Protein AF-A0A120KZK6-F1 (afdb_monomer_lite)

Structure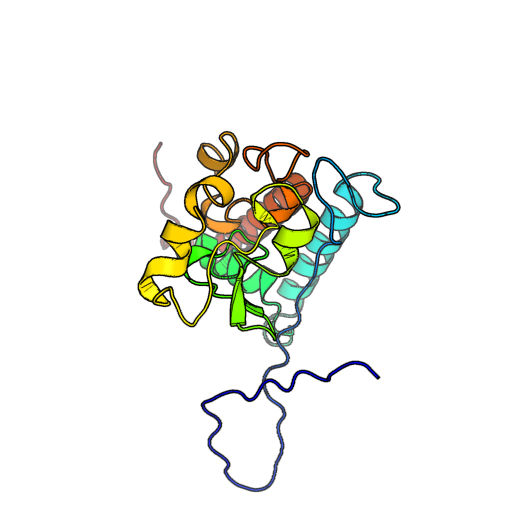 (mmCIF, N/CA/C/O backbone):
data_AF-A0A120KZK6-F1
#
_entry.id   AF-A0A120KZK6-F1
#
loop_
_atom_site.group_PDB
_atom_site.id
_atom_site.type_symbol
_atom_site.label_atom_id
_atom_site.label_alt_id
_atom_site.label_comp_id
_atom_site.label_asym_id
_atom_site.label_entity_id
_atom_site.label_seq_id
_atom_site.pdbx_PDB_ins_code
_atom_site.Cartn_x
_atom_site.Cartn_y
_atom_site.Cartn_z
_atom_site.occupancy
_atom_site.B_iso_or_equiv
_atom_site.auth_seq_id
_atom_site.auth_comp_id
_atom_site.auth_asym_id
_atom_site.auth_atom_id
_atom_site.pdbx_PDB_model_num
ATOM 1 N N . MET A 1 1 ? -5.817 14.100 -26.229 1.00 33.03 1 MET A N 1
ATOM 2 C CA . MET A 1 1 ? -6.884 13.077 -26.277 1.00 33.03 1 MET A CA 1
ATOM 3 C C . MET A 1 1 ? -6.395 11.891 -25.465 1.00 33.03 1 MET A C 1
ATOM 5 O O . MET A 1 1 ? -5.515 11.189 -25.935 1.00 33.03 1 MET A O 1
ATOM 9 N N . GLY A 1 2 ? -6.830 11.764 -24.210 1.00 27.66 2 GLY A N 1
ATOM 10 C CA . GLY A 1 2 ? -6.440 10.643 -23.343 1.00 27.66 2 GLY A CA 1
ATOM 11 C C . GLY A 1 2 ? -7.416 9.474 -23.511 1.00 27.66 2 GLY A C 1
ATOM 12 O O . GLY A 1 2 ? -8.600 9.738 -23.728 1.00 27.66 2 GLY A O 1
ATOM 13 N N . PRO A 1 3 ? -6.965 8.210 -23.450 1.00 32.09 3 PRO A N 1
ATOM 14 C CA . PRO A 1 3 ? -7.858 7.071 -23.584 1.00 32.09 3 PRO A CA 1
ATOM 15 C C . PRO A 1 3 ? -8.670 6.884 -22.297 1.00 32.09 3 PRO A C 1
ATOM 17 O O . PRO A 1 3 ? -8.133 6.874 -21.191 1.00 32.09 3 PRO A O 1
ATOM 20 N N . SER A 1 4 ? -9.984 6.750 -22.449 1.00 24.89 4 SER A N 1
ATOM 21 C CA . SER A 1 4 ? -10.897 6.342 -21.384 1.00 24.89 4 SER A CA 1
ATOM 22 C C . SER A 1 4 ? -10.838 4.821 -21.239 1.00 24.89 4 SER A C 1
ATOM 24 O O . SER A 1 4 ? -11.138 4.103 -22.190 1.00 24.89 4 SER A O 1
ATOM 26 N N . VAL A 1 5 ? -10.458 4.321 -20.063 1.00 29.98 5 VAL A N 1
ATOM 27 C CA . VAL A 1 5 ? -10.531 2.890 -19.737 1.00 29.98 5 VAL A CA 1
ATOM 28 C C . VAL A 1 5 ? -11.937 2.586 -19.218 1.00 29.98 5 VAL A C 1
ATOM 30 O O . VAL A 1 5 ? -12.357 3.116 -18.190 1.00 29.98 5 VAL A O 1
ATOM 33 N N . LEU A 1 6 ? -12.676 1.753 -19.952 1.00 26.05 6 LEU A N 1
ATOM 34 C CA . LEU A 1 6 ? -13.997 1.249 -19.579 1.00 26.05 6 LEU A CA 1
ATOM 35 C C . LEU A 1 6 ? -13.828 -0.084 -18.837 1.00 26.05 6 LEU A C 1
ATOM 37 O O . LEU A 1 6 ? -13.432 -1.079 -19.439 1.00 26.05 6 LEU A O 1
ATOM 41 N N . PHE A 1 7 ? -14.149 -0.122 -17.544 1.00 28.50 7 PHE A N 1
ATOM 42 C CA . PHE A 1 7 ? -14.237 -1.373 -16.788 1.00 28.50 7 PHE A CA 1
ATOM 43 C C . PHE A 1 7 ? -15.659 -1.935 -16.903 1.00 28.50 7 PHE A C 1
ATOM 45 O O . PHE A 1 7 ? -16.610 -1.329 -16.411 1.00 28.50 7 PHE A O 1
ATOM 52 N N . VAL A 1 8 ? -15.810 -3.096 -17.544 1.00 30.30 8 VAL A N 1
ATOM 53 C CA . VAL A 1 8 ? -17.067 -3.860 -17.573 1.00 30.30 8 VAL A CA 1
ATOM 54 C C . VAL A 1 8 ? -16.970 -4.976 -16.531 1.00 30.30 8 VAL A C 1
ATOM 56 O O . VAL A 1 8 ? -16.120 -5.857 -16.640 1.00 30.30 8 VAL A O 1
ATOM 59 N N . ALA A 1 9 ? -17.820 -4.931 -15.502 1.00 33.31 9 ALA A N 1
ATOM 60 C CA . ALA A 1 9 ? -17.935 -6.003 -14.512 1.00 33.31 9 ALA A CA 1
ATOM 61 C C . ALA A 1 9 ? -18.618 -7.233 -15.138 1.00 33.31 9 ALA A C 1
ATOM 63 O O . ALA A 1 9 ? -19.625 -7.099 -15.831 1.00 33.31 9 ALA A O 1
ATOM 64 N N . LYS A 1 10 ? -18.055 -8.425 -14.905 1.00 34.69 10 LYS A N 1
ATOM 65 C CA . LYS A 1 10 ? -18.350 -9.641 -15.682 1.00 34.69 10 LYS A CA 1
ATOM 66 C C . LYS A 1 10 ? -19.645 -10.379 -15.304 1.00 34.69 10 LYS A C 1
ATOM 68 O O . LYS A 1 10 ? -20.054 -11.233 -16.072 1.00 34.69 10 LYS A O 1
ATOM 73 N N . ASP A 1 11 ? -20.343 -10.021 -14.226 1.00 39.50 11 ASP A N 1
ATOM 74 C CA . ASP A 1 11 ? -21.527 -10.775 -13.774 1.00 39.50 11 ASP A CA 1
ATOM 75 C C . ASP A 1 11 ? -22.672 -9.861 -13.294 1.00 39.50 11 ASP A C 1
ATOM 77 O O . ASP A 1 11 ? -22.978 -9.788 -12.105 1.00 39.50 11 ASP A O 1
ATOM 81 N N . CYS A 1 12 ? -23.322 -9.143 -14.219 1.00 34.25 12 CYS A N 1
ATOM 82 C CA . CYS A 1 12 ? -24.546 -8.383 -13.932 1.00 34.25 12 CYS A CA 1
ATOM 83 C C . CYS A 1 12 ? -25.757 -9.029 -14.635 1.00 34.25 12 CYS A C 1
ATOM 85 O O . CYS A 1 12 ? -25.851 -8.949 -15.863 1.00 34.25 12 CYS A O 1
ATOM 87 N N . PRO A 1 13 ? -26.695 -9.669 -13.909 1.00 36.28 13 PRO A N 1
ATOM 88 C CA . PRO A 1 13 ? -27.953 -10.112 -14.490 1.00 36.28 13 PRO A CA 1
ATOM 89 C C . PRO A 1 13 ? -28.855 -8.895 -14.718 1.00 36.28 13 PRO A C 1
ATOM 91 O O . PRO A 1 13 ? -29.293 -8.233 -13.778 1.00 36.28 13 PRO A O 1
ATOM 94 N N . VAL A 1 14 ? -29.121 -8.583 -15.986 1.00 42.38 14 VAL A N 1
ATOM 95 C CA . VAL A 1 14 ? -30.002 -7.479 -16.379 1.00 42.38 14 VAL A CA 1
ATOM 96 C C . VAL A 1 14 ? -31.454 -7.943 -16.271 1.00 42.38 14 VAL A C 1
ATOM 98 O O . VAL A 1 14 ? -31.944 -8.673 -17.129 1.00 42.38 14 VAL A O 1
ATOM 101 N N . THR A 1 15 ? -32.165 -7.491 -15.240 1.00 37.84 15 THR A N 1
ATOM 102 C CA . THR A 1 15 ? -33.632 -7.563 -15.183 1.00 37.84 15 THR A CA 1
ATOM 103 C C . THR A 1 15 ? -34.218 -6.178 -14.922 1.00 37.84 15 THR A C 1
ATOM 105 O O . THR A 1 15 ? -34.006 -5.619 -13.853 1.00 37.84 15 THR A O 1
ATOM 108 N N . GLY A 1 16 ? -34.948 -5.662 -15.917 1.00 40.00 16 GLY A N 1
ATOM 109 C CA . GLY A 1 16 ? -36.064 -4.707 -15.826 1.00 40.00 16 GLY A CA 1
ATOM 110 C C . GLY A 1 16 ? -35.940 -3.459 -14.936 1.00 40.00 16 GLY A C 1
ATOM 111 O O . GLY A 1 16 ? -36.140 -3.517 -13.728 1.00 40.00 16 GLY A O 1
ATOM 112 N N . ASP A 1 17 ? -35.777 -2.307 -15.589 1.00 40.12 17 ASP A N 1
ATOM 113 C CA . ASP A 1 17 ? -36.366 -0.997 -15.248 1.00 40.12 17 ASP A CA 1
ATOM 114 C C . ASP A 1 17 ? -35.998 -0.234 -13.969 1.00 40.12 17 ASP A C 1
ATOM 116 O O . ASP A 1 17 ? -36.613 0.792 -13.683 1.00 40.12 17 ASP A O 1
ATOM 120 N N . LYS A 1 18 ? -34.905 -0.571 -13.283 1.00 36.16 18 LYS A N 1
ATOM 121 C CA . LYS A 1 18 ? -34.174 0.403 -12.449 1.00 36.16 18 LYS A CA 1
ATOM 122 C C . LYS A 1 18 ? -32.677 0.151 -12.572 1.00 36.16 18 LYS A C 1
ATOM 124 O O . LYS A 1 18 ? -32.168 -0.835 -12.054 1.00 36.16 18 LYS A O 1
ATOM 129 N N . LEU A 1 19 ? -31.956 1.071 -13.217 1.00 33.03 19 LEU A N 1
ATOM 130 C CA . LEU A 1 19 ? -30.500 1.189 -13.088 1.00 33.03 19 LEU A CA 1
ATOM 131 C C . LEU A 1 19 ? -30.178 1.616 -11.647 1.00 33.03 19 LEU A C 1
ATOM 133 O O . LEU A 1 19 ? -29.872 2.771 -11.364 1.00 33.03 19 LEU A O 1
ATOM 137 N N . SER A 1 20 ? -30.276 0.685 -10.700 1.00 33.66 20 SER A N 1
ATOM 138 C CA . SER A 1 20 ? -29.552 0.802 -9.445 1.00 33.66 20 SER A CA 1
ATOM 139 C C . SER A 1 20 ? -28.087 0.538 -9.774 1.00 33.66 20 SER A C 1
ATOM 141 O O . SER A 1 20 ? -27.666 -0.611 -9.909 1.00 33.66 20 SER A O 1
ATOM 143 N N . LEU A 1 21 ? -27.329 1.616 -9.970 1.00 37.25 21 LEU A N 1
ATOM 144 C CA . LEU A 1 21 ? -25.876 1.590 -10.075 1.00 37.25 21 LEU A CA 1
ATOM 145 C C . LEU A 1 21 ? -25.321 1.153 -8.708 1.00 37.25 21 LEU A C 1
ATOM 147 O O . LEU A 1 21 ? -25.065 1.974 -7.831 1.00 37.25 21 LEU A O 1
ATOM 151 N N . VAL A 1 22 ? -25.242 -0.156 -8.479 1.00 44.88 22 VAL A N 1
ATOM 152 C CA . VAL A 1 22 ? -24.733 -0.724 -7.229 1.00 44.88 22 VAL A CA 1
ATOM 153 C C . VAL A 1 22 ? -23.250 -1.036 -7.411 1.00 44.88 22 VAL A C 1
ATOM 155 O O . VAL A 1 22 ? -22.847 -1.671 -8.379 1.00 44.88 22 VAL A O 1
ATOM 158 N N . VAL A 1 23 ? -22.480 -0.596 -6.413 1.00 46.00 23 VAL A N 1
ATOM 159 C CA . VAL A 1 23 ? -21.024 -0.684 -6.219 1.00 46.00 23 VAL A CA 1
ATOM 160 C C . VAL A 1 23 ? -20.209 0.463 -6.830 1.00 46.00 23 VAL A C 1
ATOM 162 O O . VAL A 1 23 ? -19.537 0.315 -7.844 1.00 46.00 23 VAL A O 1
ATOM 165 N N . ILE A 1 24 ? -20.138 1.582 -6.102 1.00 49.88 24 ILE A N 1
ATOM 166 C CA . ILE A 1 24 ? -18.950 2.447 -6.133 1.00 49.88 24 ILE A CA 1
ATOM 167 C C . ILE A 1 24 ? -18.176 2.175 -4.842 1.00 49.88 24 ILE A C 1
ATOM 169 O O . ILE A 1 24 ? -18.403 2.796 -3.804 1.00 49.88 24 ILE A O 1
ATOM 173 N N . SER A 1 25 ? -17.292 1.180 -4.881 1.00 54.25 25 SER A N 1
ATOM 174 C CA . SER A 1 25 ? -16.267 1.046 -3.849 1.00 54.25 25 SER A CA 1
ATOM 175 C C . SER A 1 25 ? -15.311 2.229 -3.994 1.00 54.25 25 SER A C 1
ATOM 177 O O . SER A 1 25 ? -14.606 2.325 -4.996 1.00 54.25 25 SER A O 1
ATOM 179 N N . HIS A 1 26 ? -15.264 3.110 -3.000 1.00 64.69 26 HIS A N 1
ATOM 180 C CA . HIS A 1 26 ? -14.351 4.248 -2.996 1.00 64.69 26 HIS A CA 1
ATOM 181 C C . HIS A 1 26 ? -12.990 3.819 -2.431 1.00 64.69 26 HIS A C 1
ATOM 183 O O . HIS A 1 26 ? -12.900 3.021 -1.493 1.00 64.69 26 HIS A O 1
ATOM 189 N N . GLY A 1 27 ? -11.910 4.313 -3.033 1.00 71.62 27 GLY A N 1
ATOM 190 C CA . GLY A 1 27 ? -10.547 4.077 -2.569 1.00 71.62 27 GLY A CA 1
ATOM 191 C C . GLY A 1 27 ? -9.949 5.361 -2.021 1.00 71.62 27 GLY A C 1
ATOM 192 O O . GLY A 1 27 ? -9.917 6.364 -2.727 1.00 71.62 27 GLY A O 1
ATOM 193 N N . PHE A 1 28 ? -9.434 5.326 -0.792 1.00 85.62 28 PHE A N 1
ATOM 194 C CA . PHE A 1 28 ? -8.461 6.328 -0.373 1.00 85.62 28 PHE A CA 1
ATOM 195 C C . PHE A 1 28 ? -7.110 5.962 -0.972 1.00 85.62 28 PHE A C 1
ATOM 197 O O . PHE A 1 28 ? -6.565 4.896 -0.682 1.00 85.62 28 PHE A O 1
ATOM 204 N N . LEU A 1 29 ? -6.603 6.840 -1.830 1.00 87.69 29 LEU A N 1
ATOM 205 C CA . LEU A 1 29 ? -5.279 6.720 -2.416 1.00 87.69 29 LEU A CA 1
ATOM 206 C C . LEU A 1 29 ? -4.336 7.635 -1.645 1.00 87.69 29 LEU A C 1
ATOM 208 O O . LEU A 1 29 ? -4.572 8.838 -1.528 1.00 87.69 29 LEU A O 1
ATOM 212 N N . LEU A 1 30 ? -3.281 7.045 -1.094 1.00 92.50 30 LEU A N 1
ATOM 213 C CA . LEU A 1 30 ? -2.169 7.810 -0.554 1.00 92.50 30 LEU A CA 1
ATOM 214 C C . LEU A 1 30 ? -1.378 8.405 -1.728 1.00 92.50 30 LEU A C 1
ATOM 216 O O . LEU A 1 30 ? -1.277 7.738 -2.762 1.00 92.50 30 LEU A O 1
ATOM 220 N N . PRO A 1 31 ? -0.852 9.637 -1.606 1.00 94.75 31 PRO A N 1
ATOM 221 C CA . PRO A 1 31 ? -0.087 10.248 -2.683 1.00 94.75 31 PRO A CA 1
ATOM 222 C C . PRO A 1 31 ? 1.050 9.358 -3.166 1.00 94.75 31 PRO A C 1
ATOM 224 O O . PRO A 1 31 ? 1.712 8.676 -2.386 1.00 94.75 31 PRO A O 1
ATOM 227 N N . LEU A 1 32 ? 1.271 9.382 -4.475 1.00 92.69 32 LEU A N 1
ATOM 228 C CA . LEU A 1 32 ? 2.343 8.607 -5.062 1.00 92.69 32 LEU A CA 1
ATOM 229 C C . LEU A 1 32 ? 3.695 9.224 -4.688 1.00 92.69 32 LEU A C 1
ATOM 231 O O . LEU A 1 32 ? 3.928 10.412 -4.901 1.00 92.69 32 LEU A O 1
ATOM 235 N N . GLY A 1 33 ? 4.578 8.397 -4.144 1.00 94.50 33 GLY A N 1
ATOM 236 C CA . GLY A 1 33 ? 5.953 8.743 -3.809 1.00 94.50 33 GLY A CA 1
ATOM 237 C C . GLY A 1 33 ? 6.653 7.556 -3.162 1.00 94.50 33 GLY A C 1
ATOM 238 O O . GLY A 1 33 ? 6.025 6.548 -2.847 1.00 94.50 33 GLY A O 1
ATOM 239 N N . ASN A 1 34 ? 7.963 7.639 -2.985 1.00 96.00 34 ASN A N 1
ATOM 240 C CA . ASN A 1 34 ? 8.750 6.584 -2.355 1.00 96.00 34 ASN A CA 1
ATOM 241 C C . ASN A 1 34 ? 9.776 7.161 -1.377 1.00 96.00 34 ASN A C 1
ATOM 243 O O . ASN A 1 34 ? 9.795 8.364 -1.131 1.00 96.00 34 ASN A O 1
ATOM 247 N N . VAL A 1 35 ? 10.585 6.299 -0.763 1.00 96.06 35 VAL A N 1
ATOM 248 C CA . VAL A 1 35 ? 11.572 6.715 0.243 1.00 96.06 35 VAL A CA 1
ATOM 249 C C . VAL A 1 35 ? 12.627 7.644 -0.370 1.00 96.06 35 VAL A C 1
ATOM 251 O O . VAL A 1 35 ? 13.018 8.610 0.278 1.00 96.06 35 VAL A O 1
ATOM 254 N N . ALA A 1 36 ? 13.049 7.403 -1.615 1.00 95.88 36 ALA A N 1
ATOM 255 C CA . ALA A 1 36 ? 13.983 8.290 -2.319 1.00 95.88 36 ALA A CA 1
ATOM 256 C C . ALA A 1 36 ? 13.345 9.601 -2.798 1.00 95.88 36 ALA A C 1
ATOM 258 O O . ALA A 1 36 ? 13.967 10.658 -2.738 1.00 95.88 36 ALA A O 1
ATOM 259 N N . HIS A 1 37 ? 12.115 9.525 -3.295 1.00 95.62 37 HIS A N 1
ATOM 260 C CA . HIS A 1 37 ? 11.392 10.615 -3.936 1.00 95.62 37 HIS A CA 1
ATOM 261 C C . HIS A 1 37 ? 10.002 10.713 -3.302 1.00 95.62 37 HIS A C 1
ATOM 263 O O . HIS A 1 37 ? 9.036 10.149 -3.835 1.00 95.62 37 HIS A O 1
ATOM 269 N N . PRO A 1 38 ? 9.891 11.359 -2.128 1.00 96.00 38 PRO A N 1
ATOM 270 C CA . PRO A 1 38 ? 8.611 11.495 -1.458 1.00 96.00 38 PRO A CA 1
ATOM 271 C C . PRO A 1 38 ? 7.660 12.388 -2.275 1.00 96.00 38 PRO A C 1
ATOM 273 O O . PRO A 1 38 ? 8.111 13.133 -3.150 1.00 96.00 38 PRO A O 1
ATOM 276 N N . PRO A 1 39 ? 6.345 12.339 -1.997 1.00 94.75 39 PRO A N 1
ATOM 277 C CA . PRO A 1 39 ? 5.369 13.192 -2.665 1.00 94.75 39 PRO A CA 1
ATOM 278 C C . PRO A 1 39 ? 5.708 14.681 -2.536 1.00 94.75 39 PRO A C 1
ATOM 280 O O . PRO A 1 39 ? 6.326 15.121 -1.563 1.00 94.75 39 PRO A O 1
ATOM 283 N N . GLU A 1 40 ? 5.243 15.486 -3.487 1.00 93.06 40 GLU A N 1
ATOM 284 C CA . GLU A 1 40 ? 5.370 16.940 -3.398 1.00 93.06 40 GLU A CA 1
ATOM 285 C C . GLU A 1 40 ? 4.720 17.472 -2.107 1.00 93.06 40 GLU A C 1
ATOM 287 O O . GLU A 1 40 ? 3.624 17.058 -1.722 1.00 93.06 40 GLU A O 1
ATOM 292 N N . GLY A 1 41 ? 5.415 18.373 -1.406 1.00 93.94 41 GLY A N 1
ATOM 293 C CA . GLY A 1 41 ? 4.945 18.914 -0.128 1.00 93.94 41 GLY A CA 1
ATOM 294 C C . GLY A 1 41 ? 5.004 17.927 1.046 1.00 93.94 41 GLY A C 1
ATOM 295 O O . GLY A 1 41 ? 4.333 18.142 2.057 1.00 93.94 41 GLY A O 1
ATOM 296 N N . TRP A 1 42 ? 5.788 16.847 0.940 1.00 96.25 42 TRP A N 1
ATOM 297 C CA . TRP A 1 42 ? 5.935 15.865 2.012 1.00 96.25 42 TRP A CA 1
ATOM 298 C C . TRP A 1 42 ? 6.441 16.488 3.319 1.00 96.25 42 TRP A C 1
ATOM 300 O O . TRP A 1 42 ? 7.560 16.986 3.413 1.00 96.25 42 TRP A O 1
ATOM 310 N N . THR A 1 43 ? 5.614 16.391 4.359 1.00 96.50 43 THR A N 1
ATOM 311 C CA . THR A 1 43 ? 5.923 16.825 5.735 1.00 96.50 43 THR A CA 1
ATOM 312 C C . THR A 1 43 ? 5.956 15.647 6.713 1.00 96.50 43 THR A C 1
ATOM 314 O O . THR A 1 43 ? 5.950 15.829 7.929 1.00 96.50 43 THR A O 1
ATOM 317 N N . GLY A 1 44 ? 6.001 14.423 6.180 1.00 96.38 44 GLY A N 1
ATOM 318 C CA . GLY A 1 44 ? 5.869 13.186 6.939 1.00 96.38 44 GLY A CA 1
ATOM 319 C C . GLY A 1 44 ? 4.478 12.548 6.824 1.00 96.38 44 GLY A C 1
ATOM 320 O O . GLY A 1 44 ? 3.575 13.093 6.186 1.00 96.38 44 GLY A O 1
ATOM 321 N N . PRO A 1 45 ? 4.286 11.376 7.453 1.00 96.69 45 PRO A N 1
ATOM 322 C CA . PRO A 1 45 ? 3.057 10.590 7.337 1.00 96.69 45 PRO A CA 1
ATOM 323 C C . PRO A 1 45 ? 1.884 11.156 8.157 1.00 96.69 45 PRO A C 1
ATOM 325 O O . PRO A 1 45 ? 0.735 10.773 7.947 1.00 96.69 45 PRO A O 1
ATOM 328 N N . GLU A 1 46 ? 2.154 12.061 9.099 1.00 97.44 46 GLU A N 1
ATOM 329 C CA . GLU A 1 46 ? 1.196 12.512 10.114 1.00 97.44 46 GLU A CA 1
ATOM 330 C C . GLU A 1 46 ? -0.122 13.090 9.559 1.00 97.44 46 GLU A C 1
ATOM 332 O O . GLU A 1 46 ? -1.184 12.701 10.054 1.00 97.44 46 GLU A O 1
ATOM 337 N N . PRO A 1 47 ? -0.130 13.941 8.510 1.00 96.44 47 PRO A N 1
ATOM 338 C CA . PRO A 1 47 ? -1.383 14.435 7.934 1.00 96.44 47 PRO A CA 1
ATOM 339 C C . PRO A 1 47 ? -2.285 13.304 7.419 1.00 96.44 47 PRO A C 1
ATOM 341 O O . PRO A 1 47 ? -3.500 13.328 7.621 1.00 96.44 47 PRO A O 1
ATOM 344 N N . TYR A 1 48 ? -1.685 12.281 6.806 1.00 96.06 48 TYR A N 1
ATOM 345 C CA . TYR A 1 48 ? -2.394 11.120 6.270 1.00 96.06 48 TYR A CA 1
ATOM 346 C C . TYR A 1 48 ? -2.874 10.189 7.381 1.00 96.06 48 TYR A C 1
ATOM 348 O O . TYR A 1 48 ? -3.981 9.663 7.298 1.00 96.06 48 TYR A O 1
ATOM 356 N N . THR A 1 49 ? -2.076 10.031 8.443 1.00 98.06 49 THR A N 1
ATOM 357 C CA . THR A 1 49 ? -2.472 9.313 9.662 1.00 98.06 49 THR A CA 1
ATOM 358 C C . THR A 1 49 ? -3.729 9.921 10.261 1.00 98.06 49 THR A C 1
ATOM 360 O O . THR A 1 49 ? -4.719 9.217 10.447 1.00 98.06 49 THR A O 1
ATOM 363 N N . ARG A 1 50 ? -3.723 11.237 10.501 1.00 98.12 50 ARG A N 1
ATOM 364 C CA . ARG A 1 50 ? -4.873 11.944 11.069 1.00 98.12 50 ARG A CA 1
ATOM 365 C C . ARG A 1 50 ? -6.111 11.789 10.195 1.00 98.12 50 ARG A C 1
ATOM 367 O O . ARG A 1 50 ? -7.164 11.418 10.699 1.00 98.12 50 ARG A O 1
ATOM 374 N N . PHE A 1 51 ? -5.970 12.029 8.891 1.00 97.31 51 PHE A N 1
ATOM 375 C CA . PHE A 1 51 ? -7.079 11.913 7.951 1.00 97.31 51 PHE A CA 1
ATOM 376 C C . PHE A 1 51 ? -7.678 10.503 7.936 1.00 97.31 51 PHE A C 1
ATOM 378 O O . PHE A 1 51 ? -8.887 10.358 8.096 1.00 97.31 51 PHE A O 1
ATOM 385 N N . LEU A 1 52 ? -6.851 9.466 7.768 1.00 97.69 52 LEU A N 1
ATOM 386 C CA . LEU A 1 52 ? -7.349 8.097 7.644 1.00 97.69 52 LEU A CA 1
ATOM 387 C C . LEU A 1 52 ? -7.955 7.573 8.943 1.00 97.69 52 LEU A C 1
ATOM 389 O O . LEU A 1 52 ? -8.942 6.850 8.873 1.00 97.69 52 LEU A O 1
ATOM 393 N N . LEU A 1 53 ? -7.421 7.955 10.107 1.00 98.38 53 LEU A N 1
ATOM 394 C CA . LEU A 1 53 ? -8.034 7.610 11.390 1.00 98.38 53 LEU A CA 1
ATOM 395 C C . LEU A 1 53 ? -9.396 8.288 11.557 1.00 98.38 53 LEU A C 1
ATOM 397 O O . LEU A 1 53 ? -10.377 7.602 11.821 1.00 98.38 53 LEU A O 1
ATOM 401 N N . SER A 1 54 ? -9.490 9.601 11.315 1.00 98.00 54 SER A N 1
ATOM 402 C CA . SER A 1 54 ? -10.771 10.314 11.397 1.00 98.00 54 SER A CA 1
ATOM 403 C C . SER A 1 54 ? -11.796 9.788 10.388 1.00 98.00 54 SER A C 1
ATOM 405 O O . SER A 1 54 ? -12.973 9.650 10.714 1.00 98.00 54 SER A O 1
ATOM 407 N N . ALA A 1 55 ? -11.362 9.463 9.169 1.00 96.94 55 ALA A N 1
ATOM 408 C CA . ALA A 1 55 ? -12.223 8.869 8.154 1.00 96.94 55 ALA A CA 1
ATOM 409 C C . ALA A 1 55 ? -12.679 7.456 8.545 1.00 96.94 55 ALA A C 1
ATOM 411 O O . ALA A 1 55 ? -13.834 7.113 8.306 1.00 96.94 55 ALA A O 1
ATOM 412 N N . PHE A 1 56 ? -11.802 6.650 9.149 1.00 97.25 56 PHE A N 1
ATOM 413 C CA . PHE A 1 56 ? -12.141 5.316 9.637 1.00 97.25 56 PHE A CA 1
ATOM 414 C C . PHE A 1 56 ? -13.148 5.375 10.786 1.00 97.25 56 PHE A C 1
ATOM 416 O O . PHE A 1 56 ? -14.163 4.689 10.730 1.00 97.25 56 PHE A O 1
ATOM 423 N N . ASP A 1 57 ? -12.918 6.233 11.780 1.00 97.38 57 ASP A N 1
ATOM 424 C CA . ASP A 1 57 ? -13.844 6.413 12.902 1.00 97.38 57 ASP A CA 1
ATOM 425 C C . ASP A 1 57 ? -15.225 6.842 12.402 1.00 97.38 57 ASP A C 1
ATOM 427 O O . ASP A 1 57 ? -16.234 6.223 12.740 1.00 97.38 57 ASP A O 1
ATOM 431 N N . ARG A 1 58 ? -15.267 7.820 11.489 1.00 96.62 58 ARG A N 1
ATOM 432 C CA . ARG A 1 58 ? -16.524 8.256 10.881 1.00 96.62 58 ARG A CA 1
ATOM 433 C C . ARG A 1 58 ? -17.200 7.153 10.066 1.00 96.62 58 ARG A C 1
ATOM 435 O O . ARG A 1 58 ? -18.424 7.075 10.033 1.00 96.62 58 ARG A O 1
ATOM 442 N N . TRP A 1 59 ? -16.418 6.327 9.378 1.00 95.56 59 TRP A N 1
ATOM 443 C CA . TRP A 1 59 ? -16.929 5.201 8.603 1.00 95.56 59 TRP A CA 1
ATOM 444 C C . TRP A 1 59 ? -17.577 4.143 9.503 1.00 95.56 59 TRP A C 1
ATOM 446 O O . TRP A 1 59 ? -18.660 3.669 9.178 1.00 95.56 59 TRP A O 1
ATOM 456 N N . ILE A 1 60 ? -16.977 3.846 10.659 1.00 95.56 60 ILE A N 1
ATOM 457 C CA . ILE A 1 60 ? -17.558 2.949 11.667 1.00 95.56 60 ILE A CA 1
ATOM 458 C C . ILE A 1 60 ? -18.857 3.524 12.249 1.00 95.56 60 ILE A C 1
ATOM 460 O O . ILE A 1 60 ? -19.841 2.801 12.356 1.00 95.56 60 ILE A O 1
ATOM 464 N N . GLU A 1 61 ? -18.902 4.821 12.570 1.00 95.69 61 GLU A N 1
ATOM 465 C CA . GLU A 1 61 ? -20.113 5.481 13.093 1.00 95.69 61 GLU A CA 1
ATOM 466 C C . GLU A 1 61 ? -21.310 5.439 12.135 1.00 95.69 61 GLU A C 1
ATOM 468 O O . GLU A 1 61 ? -22.459 5.510 12.571 1.00 95.69 61 GLU A O 1
ATOM 473 N N . LEU A 1 62 ? -21.054 5.397 10.825 1.00 94.12 62 LEU A N 1
ATOM 474 C CA . LEU A 1 62 ? -22.101 5.333 9.808 1.00 94.12 62 LEU A CA 1
ATOM 475 C C . LEU A 1 62 ? -22.735 3.936 9.690 1.00 94.12 62 LEU A C 1
ATOM 477 O O . LEU A 1 62 ? -23.829 3.834 9.132 1.00 94.12 62 LEU A O 1
ATOM 481 N N . ASP A 1 63 ? -22.074 2.891 10.197 1.00 89.44 63 ASP A N 1
ATOM 482 C CA . ASP A 1 63 ? -22.535 1.496 10.189 1.00 89.44 63 ASP A CA 1
ATOM 483 C C . ASP A 1 63 ? -23.135 1.075 8.826 1.00 89.44 63 ASP A C 1
ATOM 485 O O . ASP A 1 63 ? -22.504 1.263 7.784 1.00 89.44 63 ASP A O 1
ATOM 489 N N . GLY A 1 64 ? -24.369 0.557 8.779 1.00 87.06 64 GLY A N 1
ATOM 490 C CA . GLY A 1 64 ? -25.013 0.109 7.541 1.00 87.06 64 GLY A CA 1
ATOM 491 C C . GLY A 1 64 ? -25.242 1.203 6.487 1.00 87.06 64 GLY A C 1
ATOM 492 O O . GLY A 1 64 ? -25.518 0.880 5.332 1.00 87.06 64 GLY A O 1
ATOM 493 N N . ALA A 1 65 ? -25.118 2.485 6.850 1.00 91.12 65 ALA A N 1
ATOM 494 C CA . ALA A 1 65 ? -25.183 3.610 5.916 1.00 91.12 65 ALA A CA 1
ATOM 495 C C . ALA A 1 65 ? -23.807 4.004 5.346 1.00 91.12 65 ALA A C 1
ATOM 497 O O . ALA A 1 65 ? -23.727 4.888 4.488 1.00 91.12 65 ALA A O 1
ATOM 498 N N . ALA A 1 66 ? -22.719 3.383 5.812 1.00 90.81 66 ALA A N 1
ATOM 499 C CA . ALA A 1 66 ? -21.371 3.705 5.376 1.00 90.81 66 ALA A CA 1
ATOM 500 C C . ALA A 1 66 ? -21.133 3.288 3.909 1.00 90.81 66 ALA A C 1
ATOM 502 O O . ALA A 1 66 ? -21.510 2.185 3.497 1.00 90.81 66 ALA A O 1
ATOM 503 N N . PRO A 1 67 ? -20.464 4.126 3.093 1.00 91.44 67 PRO A N 1
ATOM 504 C CA . PRO A 1 67 ? -20.052 3.715 1.756 1.00 91.44 67 PRO A CA 1
ATOM 505 C C . PRO A 1 67 ? -19.009 2.596 1.840 1.00 91.44 67 PRO A C 1
ATOM 507 O O . PRO A 1 67 ? -18.253 2.500 2.802 1.00 91.44 67 PRO A O 1
ATOM 510 N N . ARG A 1 68 ? -18.899 1.773 0.796 1.00 90.50 68 ARG A N 1
ATOM 511 C CA . ARG A 1 68 ? -17.857 0.739 0.724 1.00 90.50 68 ARG A CA 1
ATOM 512 C C . ARG A 1 68 ? -16.490 1.392 0.526 1.00 90.50 68 ARG A C 1
ATOM 514 O O . ARG A 1 68 ? -16.269 2.048 -0.495 1.00 90.50 68 ARG A O 1
ATOM 521 N N . ILE A 1 69 ? -15.581 1.204 1.482 1.00 92.06 69 ILE A N 1
ATOM 522 C CA . ILE A 1 69 ? -14.208 1.722 1.422 1.00 92.06 69 ILE A CA 1
ATOM 523 C C . ILE A 1 69 ? -13.245 0.542 1.451 1.00 92.06 69 ILE A C 1
ATOM 525 O O . ILE A 1 69 ? -12.956 -0.035 2.500 1.00 92.06 69 ILE A O 1
ATOM 529 N N . ARG A 1 70 ? -12.715 0.193 0.272 1.00 90.94 70 ARG A N 1
ATOM 530 C CA . ARG A 1 70 ? -11.911 -1.024 0.064 1.00 90.94 70 ARG A CA 1
ATOM 531 C C . ARG A 1 70 ? -10.704 -1.111 0.990 1.00 90.94 70 ARG A C 1
ATOM 533 O O . ARG A 1 70 ? -10.373 -2.203 1.438 1.00 90.94 70 ARG A O 1
ATOM 540 N N . LEU A 1 71 ? -10.065 0.021 1.281 1.00 93.12 71 LEU A N 1
ATOM 541 C CA . LEU A 1 71 ? -8.924 0.084 2.195 1.00 93.12 71 LEU A CA 1
ATOM 542 C C . LEU A 1 71 ? -9.304 -0.421 3.598 1.00 93.12 71 LEU A C 1
ATOM 544 O O . LEU A 1 71 ? -8.630 -1.294 4.137 1.00 93.12 71 LEU A O 1
ATOM 548 N N . PHE A 1 72 ? -10.403 0.090 4.157 1.00 94.69 72 PHE A N 1
ATOM 549 C CA . PHE A 1 72 ? -10.859 -0.243 5.508 1.00 94.69 72 PHE A CA 1
ATOM 550 C C . PHE A 1 72 ? -11.359 -1.683 5.596 1.00 94.69 72 PHE A C 1
ATOM 552 O O . PHE A 1 72 ? -10.939 -2.435 6.472 1.00 94.69 72 PHE A O 1
ATOM 559 N N . GLU A 1 73 ? -12.182 -2.103 4.635 1.00 92.50 73 GLU A N 1
ATOM 560 C CA . GLU A 1 73 ? -12.694 -3.473 4.585 1.00 92.50 73 GLU A CA 1
ATOM 561 C C . GLU A 1 73 ? -11.577 -4.506 4.427 1.00 92.50 73 GLU A C 1
ATOM 563 O O . GLU A 1 73 ? -11.620 -5.557 5.063 1.00 92.50 73 GLU A O 1
ATOM 568 N N . THR A 1 74 ? -10.569 -4.217 3.597 1.00 92.25 74 THR A N 1
ATOM 569 C CA . THR A 1 74 ? -9.439 -5.135 3.392 1.00 92.25 74 THR A CA 1
ATOM 570 C C . THR A 1 74 ? -8.581 -5.240 4.649 1.00 92.25 74 THR A C 1
ATOM 572 O O . THR A 1 74 ? -8.196 -6.347 5.009 1.00 92.25 74 THR A O 1
ATOM 575 N N . LEU A 1 75 ? -8.342 -4.134 5.365 1.00 92.69 75 LEU A N 1
ATOM 576 C CA . LEU A 1 75 ? -7.631 -4.165 6.649 1.00 92.69 75 LEU A CA 1
ATOM 577 C C . LEU A 1 75 ? -8.369 -5.004 7.698 1.00 92.69 75 LEU A C 1
ATOM 579 O O . LEU A 1 75 ? -7.756 -5.832 8.368 1.00 92.69 75 LEU A O 1
ATOM 583 N N . ILE A 1 76 ? -9.687 -4.826 7.814 1.00 92.75 76 ILE A N 1
ATOM 584 C CA . ILE A 1 76 ? -10.534 -5.610 8.725 1.00 92.75 76 ILE A CA 1
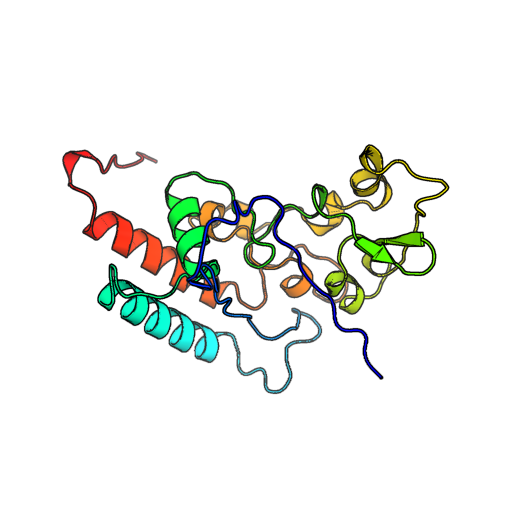ATOM 585 C C . ILE A 1 76 ? -10.462 -7.101 8.377 1.00 92.75 76 ILE A C 1
ATOM 587 O O . ILE A 1 76 ? -10.225 -7.932 9.249 1.00 92.75 76 ILE A O 1
ATOM 591 N N . ARG A 1 77 ? -10.606 -7.448 7.094 1.00 91.56 77 ARG A N 1
ATOM 592 C CA . ARG A 1 77 ? -10.467 -8.829 6.603 1.00 91.56 77 ARG A CA 1
ATOM 593 C C . ARG A 1 77 ? -9.081 -9.414 6.879 1.00 91.56 77 ARG A C 1
ATOM 595 O O . ARG A 1 77 ? -8.987 -10.590 7.221 1.00 91.56 77 ARG A O 1
ATOM 602 N N . GLY A 1 78 ? -8.043 -8.584 6.802 1.00 91.94 78 GLY A N 1
ATOM 603 C CA . GLY A 1 78 ? -6.676 -8.905 7.209 1.00 91.94 78 GLY A CA 1
ATOM 604 C C . GLY A 1 78 ? -6.589 -9.436 8.638 1.00 91.94 78 GLY A C 1
ATOM 605 O O . GLY A 1 78 ? -6.034 -10.506 8.880 1.00 91.94 78 GLY A O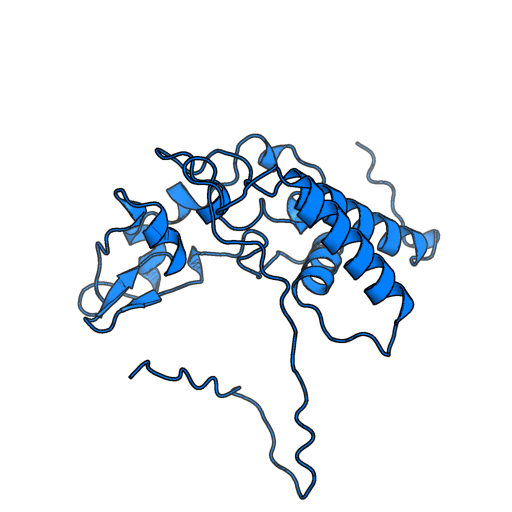 1
ATOM 606 N N . HIS A 1 79 ? -7.225 -8.741 9.582 1.00 92.19 79 HIS A N 1
ATOM 607 C CA . HIS A 1 79 ? -7.305 -9.173 10.986 1.00 92.19 79 HIS A CA 1
ATOM 608 C C . HIS A 1 79 ? -8.156 -10.428 11.202 1.00 92.19 79 HIS A C 1
ATOM 610 O O . HIS A 1 79 ? -7.977 -11.123 12.198 1.00 92.19 79 HIS A O 1
ATOM 616 N N . LEU A 1 80 ? -9.040 -10.754 10.259 1.00 90.94 80 LEU A N 1
ATOM 617 C CA . LEU A 1 80 ? -9.816 -11.997 10.237 1.00 90.94 80 LEU A CA 1
ATOM 618 C C . LEU A 1 80 ? -9.091 -13.143 9.503 1.00 90.94 80 LEU A C 1
ATOM 620 O O . LEU A 1 80 ? -9.694 -14.179 9.226 1.00 90.94 80 LEU A O 1
ATOM 624 N N . GLY A 1 81 ? -7.804 -12.971 9.184 1.00 89.19 81 GLY A N 1
ATOM 625 C CA . GLY A 1 81 ? -6.955 -14.000 8.582 1.00 89.19 81 GLY A CA 1
ATOM 626 C C . GLY A 1 81 ? -7.028 -14.090 7.057 1.00 89.19 81 GLY A C 1
ATOM 627 O O . GLY A 1 81 ? -6.441 -15.004 6.479 1.00 89.19 81 GLY A O 1
ATOM 628 N N . GLN A 1 82 ? -7.717 -13.167 6.380 1.00 89.19 82 GLN A N 1
ATOM 629 C CA . GLN A 1 82 ? -7.686 -13.104 4.918 1.00 89.19 82 GLN A CA 1
ATOM 630 C C . GLN A 1 82 ? -6.442 -12.349 4.444 1.00 89.19 82 GLN A C 1
ATOM 632 O O . GLN A 1 82 ? -6.147 -11.263 4.933 1.00 89.19 82 GLN A O 1
ATOM 637 N N . LYS A 1 83 ? -5.725 -12.886 3.451 1.00 79.94 83 LYS A N 1
ATOM 638 C CA . LYS A 1 83 ? -4.583 -12.188 2.842 1.00 79.94 83 LYS A CA 1
ATOM 639 C C . LYS A 1 83 ? -5.066 -10.896 2.168 1.00 79.94 83 LYS A C 1
ATOM 641 O O . LYS A 1 83 ? -6.097 -10.883 1.494 1.00 79.94 83 LYS A O 1
ATOM 646 N N . ALA A 1 84 ? -4.315 -9.807 2.329 1.00 72.12 84 ALA A N 1
ATOM 647 C CA . ALA A 1 84 ? -4.583 -8.575 1.600 1.00 72.12 84 ALA A CA 1
ATOM 648 C C . ALA A 1 84 ? -4.358 -8.797 0.092 1.00 72.12 84 ALA A C 1
ATOM 650 O O . ALA A 1 84 ? -3.278 -9.191 -0.338 1.00 72.12 84 ALA A O 1
ATOM 651 N N . HIS A 1 85 ? -5.391 -8.542 -0.712 1.00 79.44 85 HIS A N 1
ATOM 652 C CA . HIS A 1 85 ? -5.321 -8.571 -2.183 1.00 79.44 85 HIS A CA 1
ATOM 653 C C . HIS A 1 85 ? -5.280 -7.167 -2.795 1.00 79.44 85 HIS A C 1
ATOM 655 O O . HIS A 1 85 ? -5.271 -7.010 -4.009 1.00 79.44 85 HIS A O 1
ATOM 661 N N . LEU A 1 86 ? -5.328 -6.136 -1.953 1.00 89.75 86 LEU A N 1
ATOM 662 C CA . LEU A 1 86 ? -5.274 -4.754 -2.388 1.00 89.75 86 LEU A CA 1
ATOM 663 C C . LEU A 1 86 ? -3.812 -4.337 -2.527 1.00 89.75 86 LEU A C 1
ATOM 665 O O . LEU A 1 86 ? -3.094 -4.359 -1.533 1.00 89.75 86 LEU A O 1
ATOM 669 N N . ASP A 1 87 ? -3.398 -3.876 -3.706 1.00 89.69 87 ASP A N 1
ATOM 670 C CA . ASP A 1 87 ? -2.017 -3.434 -3.961 1.00 89.69 87 ASP A CA 1
ATOM 671 C C . ASP A 1 87 ? -1.528 -2.407 -2.935 1.00 89.69 87 ASP A C 1
ATOM 673 O O . ASP A 1 87 ? -0.413 -2.507 -2.425 1.00 89.69 87 ASP A O 1
ATOM 677 N N . ALA A 1 88 ? -2.405 -1.477 -2.533 1.00 90.56 88 ALA A N 1
ATOM 678 C CA . ALA A 1 88 ? -2.118 -0.474 -1.506 1.00 90.56 88 ALA A CA 1
ATOM 679 C C . ALA A 1 88 ? -1.728 -1.067 -0.131 1.00 90.56 88 ALA A C 1
ATOM 681 O O . ALA A 1 88 ? -1.164 -0.358 0.704 1.00 90.56 88 ALA A O 1
ATOM 682 N N . LEU A 1 89 ? -2.020 -2.350 0.096 1.00 93.56 89 LEU A N 1
ATOM 683 C CA . LEU A 1 89 ? -1.740 -3.135 1.297 1.00 93.56 89 LEU A CA 1
ATOM 684 C C . LEU A 1 89 ? -0.870 -4.367 0.980 1.00 93.56 89 LEU A C 1
ATOM 686 O O . LEU A 1 89 ? -1.093 -5.437 1.539 1.00 93.56 89 LEU A O 1
ATOM 690 N N . GLY A 1 90 ? 0.095 -4.238 0.064 1.00 90.25 90 GLY A N 1
ATOM 691 C CA . GLY A 1 90 ? 1.044 -5.314 -0.241 1.00 90.25 90 GLY A CA 1
ATOM 692 C C . GLY A 1 90 ? 0.425 -6.475 -1.018 1.00 90.25 90 GLY A C 1
ATOM 693 O O . GLY A 1 90 ? 0.752 -7.633 -0.758 1.00 90.25 90 GLY A O 1
ATOM 694 N N . GLY A 1 91 ? -0.498 -6.153 -1.931 1.00 89.75 91 GLY A N 1
ATOM 695 C CA . GLY A 1 91 ? -1.112 -7.108 -2.852 1.00 89.75 91 GLY A CA 1
ATOM 696 C C . GLY A 1 91 ? -0.088 -7.933 -3.636 1.00 89.75 91 GLY A C 1
ATOM 697 O O . GLY A 1 91 ? 1.098 -7.610 -3.707 1.00 89.75 91 GLY A O 1
ATOM 698 N N . ASP A 1 92 ? -0.566 -9.038 -4.199 1.00 91.25 92 ASP A N 1
ATOM 699 C CA . ASP A 1 92 ? 0.284 -10.023 -4.856 1.00 91.25 92 ASP A CA 1
ATOM 700 C C . ASP A 1 92 ? 0.629 -9.598 -6.290 1.00 91.25 92 ASP A C 1
ATOM 702 O O . ASP A 1 92 ? -0.134 -9.855 -7.220 1.00 91.25 92 ASP A O 1
ATOM 706 N N . LEU A 1 93 ? 1.782 -8.957 -6.478 1.00 91.25 93 LEU A N 1
ATOM 707 C CA . LEU A 1 93 ? 2.299 -8.566 -7.790 1.00 91.25 93 LEU A CA 1
ATOM 708 C C . LEU A 1 93 ? 2.581 -9.781 -8.679 1.00 91.25 93 LEU A C 1
ATOM 710 O O . LEU A 1 93 ? 2.564 -9.644 -9.893 1.00 91.25 93 LEU A O 1
ATOM 714 N N . GLY A 1 94 ? 2.785 -10.979 -8.118 1.00 91.50 94 GLY A N 1
ATOM 715 C CA . GLY A 1 94 ? 2.909 -12.204 -8.917 1.00 91.50 94 GLY A CA 1
ATOM 716 C C . GLY A 1 94 ? 1.589 -12.638 -9.566 1.00 91.50 94 GLY A C 1
ATOM 717 O O . GLY A 1 94 ? 1.587 -13.424 -10.512 1.00 91.50 94 GLY A O 1
ATOM 718 N N . ALA A 1 95 ? 0.463 -12.120 -9.067 1.00 90.69 95 ALA A N 1
ATOM 719 C CA . ALA A 1 95 ? -0.860 -12.287 -9.660 1.00 90.69 95 ALA A CA 1
ATOM 720 C C . ALA A 1 95 ? -1.253 -11.110 -10.578 1.00 90.69 95 ALA A C 1
ATOM 722 O O . ALA A 1 95 ? -2.340 -11.136 -11.161 1.00 90.69 95 ALA A O 1
ATOM 723 N N . LEU A 1 96 ? -0.395 -10.088 -10.708 1.00 90.06 96 LEU A N 1
ATOM 724 C CA . LEU A 1 96 ? -0.616 -8.902 -11.529 1.00 90.06 96 LEU A CA 1
ATOM 725 C C . LEU A 1 96 ? 0.250 -8.963 -12.793 1.00 90.06 96 LEU A C 1
ATOM 727 O O . LEU A 1 96 ? 1.471 -8.921 -12.729 1.00 90.06 96 LEU A O 1
ATOM 731 N N . CYS A 1 97 ? -0.396 -8.980 -13.957 1.00 90.94 97 CYS A N 1
ATOM 732 C CA . CYS A 1 97 ? 0.284 -8.940 -15.249 1.00 90.94 97 CYS A CA 1
ATOM 733 C C . CYS A 1 97 ? -0.096 -7.652 -15.986 1.00 90.94 97 CYS A C 1
ATOM 735 O O . CYS A 1 97 ? -1.245 -7.490 -16.407 1.00 90.94 97 CYS A O 1
ATOM 737 N N . VAL A 1 98 ? 0.859 -6.731 -16.130 1.00 91.94 98 VAL A N 1
ATOM 738 C CA . VAL A 1 98 ? 0.667 -5.483 -16.880 1.00 91.94 98 VAL A CA 1
ATOM 739 C C . VAL A 1 98 ? 1.172 -5.678 -18.301 1.00 91.94 98 VAL A C 1
ATOM 741 O O . VAL A 1 98 ? 2.349 -5.966 -18.497 1.00 91.94 98 VAL A O 1
ATOM 744 N N . VAL A 1 99 ? 0.287 -5.509 -19.285 1.00 94.62 99 VAL A N 1
ATOM 745 C CA . VAL A 1 99 ? 0.611 -5.622 -20.714 1.00 94.62 99 VAL A CA 1
ATOM 746 C C . VAL A 1 99 ? 0.545 -4.244 -21.360 1.00 94.62 99 VAL A C 1
ATOM 748 O O . VAL A 1 99 ? -0.503 -3.598 -21.359 1.00 94.62 99 VAL A O 1
ATOM 751 N N . GLU A 1 100 ? 1.660 -3.811 -21.935 1.00 92.31 100 GLU A N 1
ATOM 752 C CA . GLU A 1 100 ? 1.775 -2.541 -22.642 1.00 92.31 100 GLU A CA 1
ATOM 753 C C . GLU A 1 100 ? 1.260 -2.626 -24.082 1.00 92.31 100 GLU A C 1
ATOM 755 O O . GLU A 1 100 ? 1.121 -3.696 -24.676 1.00 92.31 100 GLU A O 1
ATOM 760 N N . THR A 1 101 ? 1.025 -1.462 -24.691 1.00 94.19 101 THR A N 1
ATOM 761 C CA . THR A 1 101 ? 0.486 -1.358 -26.063 1.00 94.19 101 THR A CA 1
ATOM 762 C C . THR A 1 101 ? 1.362 -2.003 -27.145 1.00 94.19 101 THR A C 1
ATOM 764 O O . THR A 1 101 ? 0.853 -2.363 -28.204 1.00 94.19 101 THR A O 1
ATOM 767 N N . ASN A 1 102 ? 2.661 -2.179 -26.893 1.00 92.62 102 ASN A N 1
ATOM 768 C CA . ASN A 1 102 ? 3.600 -2.874 -27.780 1.00 92.62 102 ASN A CA 1
ATOM 769 C C . ASN A 1 102 ? 3.737 -4.380 -27.467 1.00 92.62 102 ASN A C 1
ATOM 771 O O . ASN A 1 102 ? 4.543 -5.060 -28.099 1.00 92.62 102 ASN A O 1
ATOM 775 N N . GLY A 1 103 ? 2.974 -4.902 -26.502 1.00 95.19 103 GLY A N 1
ATOM 776 C CA . GLY A 1 103 ? 3.040 -6.291 -26.051 1.00 95.19 103 GLY A CA 1
ATOM 777 C C . GLY A 1 103 ? 4.126 -6.573 -25.009 1.00 95.19 103 GLY A C 1
ATOM 778 O O . GLY A 1 103 ? 4.318 -7.734 -24.653 1.00 95.19 103 GLY A O 1
ATOM 779 N N . ALA A 1 104 ? 4.842 -5.560 -24.518 1.00 94.62 104 ALA A N 1
ATOM 780 C CA . ALA A 1 104 ? 5.782 -5.727 -23.416 1.00 94.62 104 ALA A CA 1
ATOM 781 C C . ALA A 1 104 ? 5.035 -6.029 -22.104 1.00 94.62 104 ALA A C 1
ATOM 783 O O . ALA A 1 104 ? 3.936 -5.514 -21.886 1.00 94.62 104 ALA A O 1
ATOM 784 N N . ILE A 1 105 ? 5.615 -6.870 -21.246 1.00 93.94 105 ILE A N 1
ATOM 785 C CA . ILE A 1 105 ? 5.039 -7.219 -19.942 1.00 93.94 105 ILE A CA 1
ATOM 786 C C . ILE A 1 105 ? 5.892 -6.598 -18.831 1.00 93.94 105 ILE A C 1
ATOM 788 O O . ILE A 1 105 ? 7.113 -6.774 -18.810 1.00 93.94 105 ILE A O 1
ATOM 792 N N . GLY A 1 106 ? 5.238 -5.896 -17.903 1.00 91.38 106 GLY A N 1
ATOM 793 C CA . GLY A 1 106 ? 5.855 -5.265 -16.734 1.00 91.38 106 GLY A CA 1
ATOM 794 C C . GLY A 1 106 ? 5.310 -5.801 -15.405 1.00 91.38 106 GLY A C 1
ATOM 795 O O . GLY A 1 106 ? 4.265 -6.449 -15.361 1.00 91.38 106 GLY A O 1
ATOM 796 N N . ILE A 1 107 ? 6.019 -5.507 -14.307 1.00 90.69 107 ILE A N 1
ATOM 797 C CA . ILE A 1 107 ? 5.646 -5.935 -12.940 1.00 90.69 107 ILE A CA 1
ATOM 798 C C . ILE A 1 107 ? 4.401 -5.186 -12.444 1.00 90.69 107 ILE A C 1
ATOM 800 O O . ILE A 1 107 ? 3.478 -5.763 -11.883 1.00 90.69 107 ILE A O 1
ATOM 804 N N . SER A 1 108 ? 4.411 -3.866 -12.594 1.00 90.19 108 SER A N 1
ATOM 805 C CA . SER A 1 108 ? 3.329 -2.961 -12.215 1.00 90.19 108 SER A CA 1
ATOM 806 C C . SER A 1 108 ? 3.543 -1.655 -12.969 1.00 90.19 108 SER A C 1
ATOM 808 O O . SER A 1 108 ? 4.678 -1.187 -13.098 1.00 90.19 108 SER A O 1
ATOM 810 N N . ASP A 1 109 ? 2.453 -1.057 -13.437 1.00 88.50 109 ASP A N 1
ATOM 811 C CA . ASP A 1 109 ? 2.430 0.259 -14.073 1.00 88.50 109 ASP A CA 1
ATOM 812 C C . ASP A 1 109 ? 3.082 1.323 -13.180 1.00 88.50 109 ASP A C 1
ATOM 814 O O . ASP A 1 109 ? 3.845 2.167 -13.650 1.00 88.50 109 ASP A O 1
ATOM 818 N N . VAL A 1 110 ? 2.856 1.232 -11.869 1.00 90.75 110 VAL A N 1
ATOM 819 C CA . VAL A 1 110 ? 3.400 2.184 -10.907 1.00 90.75 110 VAL A CA 1
ATOM 820 C C . VAL A 1 110 ? 4.867 1.909 -10.590 1.00 90.75 110 VAL A C 1
ATOM 822 O O . VAL A 1 110 ? 5.638 2.856 -10.499 1.00 90.75 110 VAL A O 1
ATOM 825 N N . ILE A 1 111 ? 5.324 0.658 -10.478 1.00 91.00 111 ILE A N 1
ATOM 826 C CA . ILE A 1 111 ? 6.745 0.373 -10.166 1.00 91.00 111 ILE A CA 1
ATOM 827 C C . ILE A 1 111 ? 7.715 1.025 -11.167 1.00 91.00 111 ILE A C 1
ATOM 829 O O . ILE A 1 111 ? 8.849 1.342 -10.805 1.00 91.00 111 ILE A O 1
ATOM 833 N N . ARG A 1 112 ? 7.267 1.336 -12.389 1.00 88.25 112 ARG A N 1
ATOM 834 C CA . ARG A 1 112 ? 8.056 2.075 -13.383 1.00 88.25 112 ARG A CA 1
ATOM 835 C C . ARG A 1 112 ? 8.647 3.386 -12.863 1.00 88.25 112 ARG A C 1
ATOM 837 O O . ARG A 1 112 ? 9.768 3.720 -13.245 1.00 88.25 112 ARG A O 1
ATOM 844 N N . PHE A 1 113 ? 7.956 4.114 -11.979 1.00 90.12 113 PHE A N 1
ATOM 845 C CA . PHE A 1 113 ? 8.482 5.386 -11.462 1.00 90.12 113 PHE A CA 1
ATOM 846 C C . PHE A 1 113 ? 9.685 5.199 -10.515 1.00 90.12 113 PHE A C 1
ATOM 848 O O . PHE A 1 113 ? 10.425 6.151 -10.276 1.00 90.12 113 PHE A O 1
ATOM 855 N N . CYS A 1 114 ? 9.925 3.981 -10.010 1.00 92.19 114 CYS A N 1
ATOM 856 C CA . CYS A 1 114 ? 11.130 3.643 -9.248 1.00 92.19 114 CYS A CA 1
ATOM 857 C C . CYS A 1 114 ? 12.389 3.594 -10.138 1.00 92.19 114 CYS A C 1
ATOM 859 O O . CYS A 1 114 ? 13.503 3.720 -9.638 1.00 92.19 114 CYS A O 1
ATOM 861 N N . GLY A 1 115 ? 12.248 3.459 -11.461 1.00 88.38 115 GLY A N 1
ATOM 862 C CA . GLY A 1 115 ? 13.385 3.402 -12.380 1.00 88.38 115 GLY A CA 1
ATOM 863 C C . GLY A 1 115 ? 14.208 2.113 -12.254 1.00 88.38 115 GLY A C 1
ATOM 864 O O . GLY A 1 115 ? 13.719 1.067 -11.832 1.00 88.38 115 GLY A O 1
ATOM 865 N N . GLY A 1 116 ? 15.478 2.167 -12.662 1.00 84.25 116 GLY A N 1
ATOM 866 C CA . GLY A 1 116 ? 16.393 1.028 -12.557 1.00 84.25 116 GLY A CA 1
ATOM 867 C C . GLY A 1 116 ? 15.982 -0.181 -13.406 1.00 84.25 116 GLY A C 1
ATOM 868 O O . GLY A 1 116 ? 15.411 -0.043 -14.486 1.00 84.25 116 GLY A O 1
ATOM 869 N N . THR A 1 117 ? 16.329 -1.384 -12.947 1.00 80.56 117 THR A N 1
ATOM 870 C CA . THR A 1 117 ? 16.004 -2.644 -13.637 1.00 80.56 117 THR A CA 1
ATOM 871 C C . THR A 1 117 ? 14.522 -2.993 -13.557 1.00 80.56 117 THR A C 1
ATOM 873 O O . THR A 1 117 ? 13.990 -3.546 -14.509 1.00 80.56 117 THR A O 1
ATOM 876 N N . VAL A 1 118 ? 13.847 -2.615 -12.471 1.00 81.75 118 VAL A N 1
ATOM 877 C CA . VAL A 1 118 ? 12.423 -2.908 -12.228 1.00 81.75 118 VAL A CA 1
ATOM 878 C C . VAL A 1 118 ? 11.468 -2.088 -13.097 1.00 81.75 118 VAL A C 1
ATOM 880 O O . VAL A 1 118 ? 10.307 -2.453 -13.241 1.00 81.75 118 VAL A O 1
ATOM 883 N N . ALA A 1 119 ? 11.952 -0.996 -13.694 1.00 82.31 119 ALA A N 1
ATOM 884 C CA . ALA A 1 119 ? 11.198 -0.204 -14.663 1.00 82.31 119 ALA A CA 1
ATOM 885 C C . ALA A 1 119 ? 11.329 -0.707 -16.109 1.00 82.31 119 ALA A C 1
ATOM 887 O O . ALA A 1 119 ? 10.641 -0.190 -16.991 1.00 82.31 119 ALA A O 1
ATOM 888 N N . LYS A 1 120 ? 12.231 -1.664 -16.372 1.00 80.12 120 LYS A N 1
ATOM 889 C CA . LYS A 1 120 ? 12.458 -2.210 -17.712 1.00 80.12 120 LYS A CA 1
ATOM 890 C C . LYS A 1 120 ? 11.523 -3.383 -17.969 1.00 80.12 120 LYS A C 1
ATOM 892 O O . LYS A 1 120 ? 11.450 -4.302 -17.159 1.00 80.12 120 LYS A O 1
ATOM 897 N N . ASP A 1 121 ? 10.917 -3.390 -19.148 1.00 80.56 121 ASP A N 1
ATOM 898 C CA . ASP A 1 121 ? 10.159 -4.544 -19.622 1.00 80.56 121 ASP A CA 1
ATOM 899 C C . ASP A 1 121 ? 11.120 -5.520 -20.284 1.00 80.56 121 ASP A C 1
ATOM 901 O O . ASP A 1 121 ? 11.624 -5.278 -21.381 1.00 80.56 121 ASP A O 1
ATOM 905 N N . GLY A 1 122 ? 11.443 -6.591 -19.564 1.00 81.75 122 GLY A N 1
ATOM 906 C CA . GLY A 1 122 ? 12.389 -7.605 -20.028 1.00 81.75 122 GLY A CA 1
ATOM 907 C C . GLY A 1 122 ? 11.760 -8.710 -20.877 1.00 81.75 122 GLY A C 1
ATOM 908 O O . GLY A 1 122 ? 12.495 -9.522 -21.429 1.00 81.75 122 GLY A O 1
ATOM 909 N N . ILE A 1 123 ? 10.427 -8.760 -20.960 1.00 93.38 123 ILE A N 1
ATOM 910 C CA . ILE A 1 123 ? 9.667 -9.856 -21.573 1.00 93.38 123 ILE A CA 1
ATOM 911 C C . ILE A 1 123 ? 8.465 -9.341 -22.375 1.00 93.38 123 ILE A C 1
ATOM 913 O O . ILE A 1 123 ? 8.016 -8.207 -22.188 1.00 93.38 123 ILE A O 1
ATOM 917 N N . THR A 1 124 ? 7.931 -10.178 -23.269 1.00 96.38 124 THR A N 1
ATOM 918 C CA . THR A 1 124 ? 6.799 -9.837 -24.144 1.00 96.38 124 THR A CA 1
ATOM 919 C C . THR A 1 124 ? 5.746 -10.943 -24.161 1.00 96.38 124 THR A C 1
ATOM 921 O O . THR A 1 124 ? 6.042 -12.105 -23.885 1.00 96.38 124 THR A O 1
ATOM 924 N N . VAL A 1 125 ? 4.517 -10.600 -24.557 1.00 96.62 125 VAL A N 1
ATOM 925 C CA . VAL A 1 125 ? 3.420 -11.566 -24.764 1.00 96.62 125 VAL A CA 1
ATOM 926 C C . VAL A 1 125 ? 3.685 -12.573 -25.887 1.00 96.62 125 VAL A C 1
ATOM 928 O O . VAL A 1 125 ? 2.973 -13.569 -25.987 1.00 96.62 125 VAL A O 1
ATOM 931 N N . TYR A 1 126 ? 4.671 -12.312 -26.750 1.00 95.94 126 TYR A N 1
ATOM 932 C CA . TYR A 1 126 ? 5.014 -13.182 -27.875 1.00 95.94 126 TYR A CA 1
ATOM 933 C C . TYR A 1 126 ? 5.986 -14.294 -27.469 1.00 95.94 126 TYR A C 1
ATOM 935 O O . TYR A 1 126 ? 5.932 -15.382 -28.038 1.00 95.94 126 TYR A O 1
ATOM 943 N N . ASP A 1 127 ? 6.824 -14.033 -26.461 1.00 95.19 127 ASP A N 1
ATOM 944 C CA . ASP A 1 127 ? 7.947 -14.900 -26.090 1.00 95.19 127 ASP A CA 1
ATOM 945 C C . ASP A 1 127 ? 7.830 -15.473 -24.668 1.00 95.19 127 ASP A C 1
ATOM 947 O O . ASP A 1 127 ? 8.638 -16.309 -24.269 1.00 95.19 127 ASP A O 1
ATOM 951 N N . THR A 1 128 ? 6.858 -15.021 -23.865 1.00 94.62 128 THR A N 1
ATOM 952 C CA . THR A 1 128 ? 6.726 -15.414 -22.452 1.00 94.62 128 THR A CA 1
ATOM 953 C C . THR A 1 128 ? 5.283 -15.791 -22.107 1.00 94.62 128 THR A C 1
ATOM 955 O O . THR A 1 128 ? 4.384 -14.951 -22.203 1.00 94.62 128 THR A O 1
ATOM 958 N N . PRO A 1 129 ? 5.030 -17.032 -21.648 1.00 95.12 129 PRO A N 1
ATOM 959 C CA . PRO A 1 129 ? 3.736 -17.413 -21.098 1.00 95.12 129 PRO A CA 1
ATOM 960 C C . PRO A 1 129 ? 3.364 -16.557 -19.883 1.00 95.12 129 PRO A C 1
ATOM 962 O O . PRO A 1 129 ? 4.193 -16.303 -19.008 1.00 95.12 129 PRO A O 1
ATOM 965 N N . PHE A 1 130 ? 2.085 -16.194 -19.747 1.00 94.19 130 PHE A N 1
ATOM 966 C CA . PHE A 1 130 ? 1.616 -15.461 -18.564 1.00 94.19 130 PHE A CA 1
ATOM 967 C C . PHE A 1 130 ? 1.841 -16.221 -17.254 1.00 94.19 130 PHE A C 1
ATOM 969 O O . PHE A 1 130 ? 1.943 -15.595 -16.212 1.00 94.19 130 PHE A O 1
ATOM 976 N N . SER A 1 131 ? 1.960 -17.547 -17.259 1.00 94.12 131 SER A N 1
ATOM 977 C CA . SER A 1 131 ? 2.310 -18.305 -16.050 1.00 94.12 131 SER A CA 1
ATOM 978 C C . SER A 1 131 ? 3.742 -18.058 -15.560 1.00 94.12 131 SER A C 1
ATOM 980 O O . SER A 1 131 ? 4.035 -18.326 -14.401 1.00 94.12 131 SER A O 1
ATOM 982 N N . GLU A 1 132 ? 4.627 -17.549 -16.419 1.00 95.25 132 GLU A N 1
ATOM 983 C CA . GLU A 1 132 ? 6.061 -17.385 -16.147 1.00 95.25 132 GLU A CA 1
ATOM 984 C C . GLU A 1 132 ? 6.475 -15.913 -15.993 1.00 95.25 132 GLU A C 1
ATOM 986 O O . GLU A 1 132 ? 7.636 -15.626 -15.706 1.00 95.25 132 GLU A O 1
ATOM 991 N N . HIS A 1 133 ? 5.545 -14.963 -16.158 1.00 93.62 133 HIS A N 1
ATOM 992 C CA . HIS A 1 133 ? 5.867 -13.531 -16.122 1.00 93.62 133 HIS A CA 1
ATOM 993 C C . HIS A 1 133 ? 6.523 -13.111 -14.797 1.00 93.62 133 HIS A C 1
ATOM 995 O O . HIS A 1 133 ? 7.537 -12.418 -14.808 1.00 93.62 133 HIS A O 1
ATOM 1001 N N . ALA A 1 134 ? 5.986 -13.567 -13.661 1.00 93.06 134 ALA A N 1
ATOM 1002 C CA . ALA A 1 134 ? 6.442 -13.148 -12.341 1.00 93.06 134 ALA A CA 1
ATOM 1003 C C . ALA A 1 134 ? 7.876 -13.613 -12.040 1.00 93.06 134 ALA A C 1
ATOM 1005 O O . ALA A 1 134 ? 8.694 -12.833 -11.547 1.00 93.06 134 ALA A O 1
ATOM 1006 N N . SER A 1 135 ? 8.203 -14.863 -12.382 1.00 93.81 135 SER A N 1
ATOM 1007 C CA . SER A 1 135 ? 9.559 -15.399 -12.234 1.00 93.81 135 SER A CA 1
ATOM 1008 C C 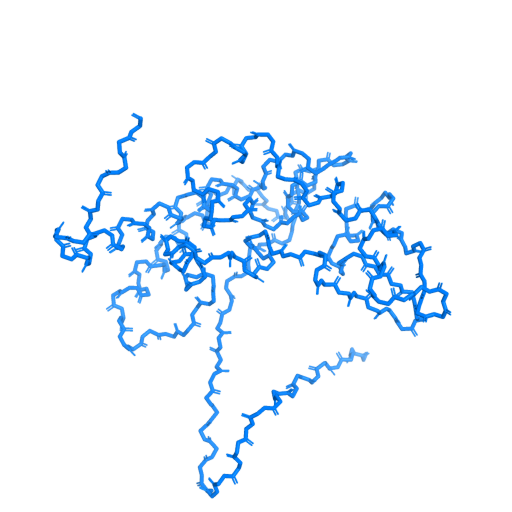. SER A 1 135 ? 10.525 -14.742 -13.218 1.00 93.81 135 SER A C 1
ATOM 1010 O O . SER A 1 135 ? 11.620 -14.351 -12.821 1.00 93.81 135 SER A O 1
ATOM 1012 N N . SER A 1 136 ? 10.101 -14.544 -14.470 1.00 92.88 136 SER A N 1
ATOM 1013 C CA . SER A 1 136 ? 10.912 -13.905 -15.516 1.00 92.88 136 SER A CA 1
ATOM 1014 C C . SER A 1 136 ? 11.241 -12.443 -15.206 1.00 92.88 136 SER A C 1
ATOM 1016 O O . SER A 1 136 ? 12.327 -11.970 -15.529 1.00 92.88 136 SER A O 1
ATOM 1018 N N . LEU A 1 137 ? 10.324 -11.730 -14.546 1.00 91.44 137 LEU A N 1
ATOM 1019 C CA . LEU A 1 137 ? 10.513 -10.345 -14.108 1.00 91.44 137 LEU A CA 1
ATOM 1020 C C . LEU A 1 137 ? 11.171 -10.224 -12.723 1.00 91.44 137 LEU A C 1
ATOM 1022 O O . LEU A 1 137 ? 11.472 -9.114 -12.287 1.00 91.44 137 LEU A O 1
ATOM 1026 N N . GLY A 1 138 ? 11.399 -11.337 -12.017 1.00 91.69 138 GLY A N 1
ATOM 1027 C CA . GLY A 1 138 ? 11.997 -11.330 -10.682 1.00 91.69 138 GLY A CA 1
ATOM 1028 C C . GLY A 1 138 ? 11.134 -10.630 -9.627 1.00 91.69 138 GLY A C 1
ATOM 1029 O O . GLY A 1 138 ? 11.672 -9.940 -8.761 1.00 91.69 138 GLY A O 1
ATOM 1030 N N . VAL A 1 139 ? 9.807 -10.800 -9.687 1.00 92.69 139 VAL A N 1
ATOM 1031 C CA . VAL A 1 139 ? 8.839 -10.131 -8.795 1.00 92.69 139 VAL A CA 1
ATOM 1032 C C . VAL A 1 139 ? 9.160 -10.339 -7.310 1.00 92.69 139 VAL A C 1
ATOM 1034 O O . VAL A 1 139 ? 9.058 -9.397 -6.523 1.00 92.69 139 VAL A O 1
ATOM 1037 N N . ASP A 1 140 ? 9.631 -11.526 -6.924 1.00 91.38 140 ASP A N 1
ATOM 1038 C CA . ASP A 1 140 ? 9.977 -11.842 -5.531 1.00 91.38 140 ASP A CA 1
ATOM 1039 C C . ASP A 1 140 ? 11.080 -10.937 -4.964 1.00 91.38 140 ASP A C 1
ATOM 1041 O O . ASP A 1 140 ? 11.046 -10.580 -3.787 1.00 91.38 140 ASP A O 1
ATOM 1045 N N . LEU A 1 141 ? 12.025 -10.491 -5.801 1.00 89.00 141 LEU A N 1
ATOM 1046 C CA . LEU A 1 141 ? 13.106 -9.585 -5.388 1.00 89.00 141 LEU A CA 1
ATOM 1047 C C . LEU A 1 141 ? 12.588 -8.187 -5.017 1.00 89.00 141 LEU A C 1
ATOM 1049 O O . LEU A 1 141 ? 13.269 -7.431 -4.320 1.00 89.00 141 LEU A O 1
ATOM 1053 N N . VAL A 1 142 ? 11.390 -7.846 -5.490 1.00 91.94 142 VAL A N 1
ATOM 1054 C CA . VAL A 1 142 ? 10.740 -6.547 -5.305 1.00 91.94 142 VAL A CA 1
ATOM 1055 C C . VAL A 1 142 ? 9.681 -6.615 -4.204 1.00 91.94 142 VAL A C 1
ATOM 1057 O O . VAL A 1 142 ? 9.605 -5.724 -3.357 1.00 91.94 142 VAL A O 1
ATOM 1060 N N . GLN A 1 143 ? 8.880 -7.681 -4.187 1.00 93.19 143 GLN A N 1
ATOM 1061 C CA . GLN A 1 143 ? 7.755 -7.826 -3.267 1.00 93.19 143 GLN A CA 1
ATOM 1062 C C . GLN A 1 143 ? 8.150 -8.344 -1.877 1.00 93.19 143 GLN A C 1
ATOM 1064 O O . GLN A 1 143 ? 7.437 -8.025 -0.920 1.00 93.19 143 GLN A O 1
ATOM 1069 N N . ASP A 1 144 ? 9.257 -9.094 -1.733 1.00 94.44 144 ASP A N 1
ATOM 1070 C CA . ASP A 1 144 ? 9.662 -9.706 -0.453 1.00 94.44 144 ASP A CA 1
ATOM 1071 C C . ASP A 1 144 ? 9.546 -8.701 0.707 1.00 94.44 144 ASP A C 1
ATOM 1073 O O . ASP A 1 144 ? 10.037 -7.575 0.579 1.00 94.44 144 ASP A O 1
ATOM 1077 N N . PRO A 1 145 ? 8.872 -9.032 1.824 1.00 93.62 145 PRO A N 1
ATOM 1078 C CA . PRO A 1 145 ? 8.632 -8.069 2.889 1.00 93.62 145 PRO A CA 1
ATOM 1079 C C . PRO A 1 145 ? 9.925 -7.520 3.489 1.00 93.62 145 PRO A C 1
ATOM 1081 O O . PRO A 1 145 ? 10.849 -8.272 3.807 1.00 93.62 145 PRO A O 1
ATOM 1084 N N . ALA A 1 146 ? 9.948 -6.209 3.737 1.00 95.25 146 ALA A N 1
ATOM 1085 C CA . ALA A 1 146 ? 11.074 -5.559 4.395 1.00 95.25 146 ALA A CA 1
ATOM 1086 C C . ALA A 1 146 ? 11.373 -6.213 5.762 1.00 95.25 146 ALA A C 1
ATOM 1088 O O . ALA A 1 146 ? 10.442 -6.657 6.449 1.00 95.25 146 ALA A O 1
ATOM 1089 N N . PRO A 1 147 ? 12.632 -6.220 6.243 1.00 96.31 147 PRO A N 1
ATOM 1090 C CA . PRO A 1 147 ? 12.993 -6.887 7.496 1.00 96.31 147 PRO A CA 1
ATOM 1091 C C . PRO A 1 147 ? 12.198 -6.404 8.718 1.00 96.31 147 PRO A C 1
ATOM 1093 O O . PRO A 1 147 ? 11.925 -7.180 9.632 1.00 96.31 147 PRO A O 1
ATOM 1096 N N . ALA A 1 148 ? 11.798 -5.129 8.738 1.00 96.56 148 ALA A N 1
ATOM 1097 C CA . ALA A 1 148 ? 10.938 -4.582 9.786 1.00 96.56 148 ALA A CA 1
ATOM 1098 C C . ALA A 1 148 ? 9.506 -5.148 9.730 1.00 96.56 148 ALA A C 1
ATOM 1100 O O . ALA A 1 148 ? 8.916 -5.431 10.770 1.00 96.56 148 ALA A O 1
ATOM 1101 N N . CYS A 1 149 ? 8.966 -5.365 8.528 1.00 96.56 149 CYS A N 1
ATOM 1102 C CA . CYS A 1 149 ? 7.631 -5.924 8.317 1.00 96.56 149 CYS A CA 1
ATOM 1103 C C . CYS A 1 149 ? 7.546 -7.382 8.782 1.00 96.56 149 CYS A C 1
ATOM 1105 O O . CYS A 1 149 ? 6.564 -7.754 9.415 1.00 96.56 149 CYS A O 1
ATOM 1107 N N . LYS A 1 150 ? 8.611 -8.172 8.583 1.00 95.25 150 LYS A N 1
ATOM 1108 C CA . LYS A 1 150 ? 8.703 -9.575 9.038 1.00 95.25 150 LYS A CA 1
ATOM 1109 C C . LYS A 1 150 ? 8.553 -9.745 10.561 1.00 95.25 150 LYS A C 1
ATOM 1111 O O . LYS A 1 150 ? 8.250 -10.839 11.019 1.00 95.25 150 LYS A O 1
ATOM 1116 N N . ARG A 1 151 ? 8.751 -8.676 11.345 1.00 95.94 151 ARG A N 1
ATOM 1117 C CA . ARG A 1 151 ? 8.605 -8.655 12.815 1.00 95.94 151 ARG A CA 1
ATOM 1118 C C . ARG A 1 151 ? 7.412 -7.821 13.301 1.00 95.94 151 ARG A C 1
ATOM 1120 O O . ARG A 1 151 ? 7.257 -7.621 14.501 1.00 95.94 151 ARG A O 1
ATOM 1127 N N . CYS A 1 152 ? 6.610 -7.273 12.391 1.00 96.62 152 CYS A N 1
ATOM 1128 C CA . CYS A 1 152 ? 5.537 -6.344 12.728 1.00 96.62 152 CYS A CA 1
ATOM 1129 C C . CYS A 1 152 ? 4.233 -7.091 13.035 1.00 96.62 152 CYS A C 1
ATOM 1131 O O . CYS A 1 152 ? 3.770 -7.889 12.223 1.00 96.62 152 CYS A O 1
ATOM 1133 N N . SER A 1 153 ? 3.594 -6.772 14.167 1.00 95.25 153 SER A N 1
ATOM 1134 C CA . SER A 1 153 ? 2.316 -7.376 14.585 1.00 95.25 153 SER A CA 1
ATOM 1135 C C . SER A 1 153 ? 1.156 -7.095 13.628 1.00 95.25 153 SER A C 1
ATOM 1137 O O . SER A 1 153 ? 0.190 -7.848 13.591 1.00 95.25 153 SER A O 1
ATOM 1139 N N . GLU A 1 154 ? 1.250 -6.014 12.856 1.00 95.44 154 GLU A N 1
ATOM 1140 C CA . GLU A 1 154 ? 0.202 -5.547 11.944 1.00 95.44 154 GLU A CA 1
ATOM 1141 C C . GLU A 1 154 ? 0.429 -5.994 10.494 1.00 95.44 154 GLU A C 1
ATOM 1143 O O . GLU A 1 154 ? -0.370 -5.681 9.611 1.00 95.44 154 GLU A O 1
ATOM 1148 N N . PHE A 1 155 ? 1.523 -6.716 10.221 1.00 94.81 155 PHE A N 1
ATOM 1149 C CA . PHE A 1 155 ? 1.926 -7.056 8.857 1.00 94.81 155 PHE A CA 1
ATOM 1150 C C . PHE A 1 155 ? 0.883 -7.893 8.115 1.00 94.81 155 PHE A C 1
ATOM 1152 O O . PHE A 1 155 ? 0.637 -7.640 6.940 1.00 94.81 155 PHE A O 1
ATOM 1159 N N . ALA A 1 156 ? 0.230 -8.837 8.797 1.00 90.81 156 ALA A N 1
ATOM 1160 C CA . ALA A 1 156 ? -0.805 -9.669 8.183 1.00 90.81 156 ALA A CA 1
ATOM 1161 C C . ALA A 1 156 ? -1.972 -8.839 7.612 1.00 90.81 156 ALA A C 1
ATOM 1163 O O . ALA A 1 156 ? -2.549 -9.219 6.596 1.00 90.81 156 ALA A O 1
ATOM 1164 N N . ALA A 1 157 ? -2.285 -7.694 8.230 1.00 92.94 157 ALA A N 1
ATOM 1165 C CA . ALA A 1 157 ? -3.362 -6.818 7.786 1.00 92.94 157 ALA A CA 1
ATOM 1166 C C . ALA A 1 157 ? -2.899 -5.774 6.761 1.00 92.94 157 ALA A C 1
ATOM 1168 O O . ALA A 1 157 ? -3.613 -5.510 5.794 1.00 92.94 157 ALA A O 1
ATOM 1169 N N . CYS A 1 158 ? -1.720 -5.168 6.951 1.00 94.56 158 CYS A N 1
ATOM 1170 C CA . CYS A 1 158 ? -1.259 -4.084 6.077 1.00 94.56 158 CYS A CA 1
ATOM 1171 C C . CYS A 1 158 ? -0.387 -4.534 4.894 1.00 94.56 158 CYS A C 1
ATOM 1173 O O . CYS A 1 158 ? -0.118 -3.720 4.012 1.00 94.56 158 CYS A O 1
ATOM 1175 N N . GLY A 1 159 ? 0.125 -5.769 4.914 1.00 93.81 159 GLY A N 1
ATOM 1176 C CA . GLY A 1 159 ? 1.002 -6.362 3.894 1.00 93.81 159 GLY A CA 1
ATOM 1177 C C . GLY A 1 159 ? 2.310 -5.608 3.630 1.00 93.81 159 GLY A C 1
ATOM 1178 O O . GLY A 1 159 ? 2.984 -5.860 2.638 1.00 93.81 159 GLY A O 1
ATOM 1179 N N . GLY A 1 160 ? 2.698 -4.674 4.505 1.00 94.75 160 GLY A N 1
ATOM 1180 C CA . GLY A 1 160 ? 3.847 -3.787 4.282 1.00 94.75 160 GLY A CA 1
ATOM 1181 C C . GLY A 1 160 ? 3.534 -2.556 3.422 1.00 94.75 160 GLY A C 1
ATOM 1182 O O . GLY A 1 160 ? 4.436 -1.759 3.160 1.00 94.75 160 GLY A O 1
ATOM 1183 N N . GLY A 1 161 ? 2.265 -2.359 3.054 1.00 95.25 161 GLY A N 1
ATOM 1184 C CA . GLY A 1 161 ? 1.799 -1.248 2.233 1.00 95.25 161 GLY A CA 1
ATOM 1185 C C . GLY A 1 161 ? 2.160 -1.389 0.757 1.00 95.25 161 GLY A C 1
ATOM 1186 O O . GLY A 1 161 ? 2.675 -2.411 0.309 1.00 95.25 161 GLY A O 1
ATOM 1187 N N . TYR A 1 162 ? 1.881 -0.337 -0.01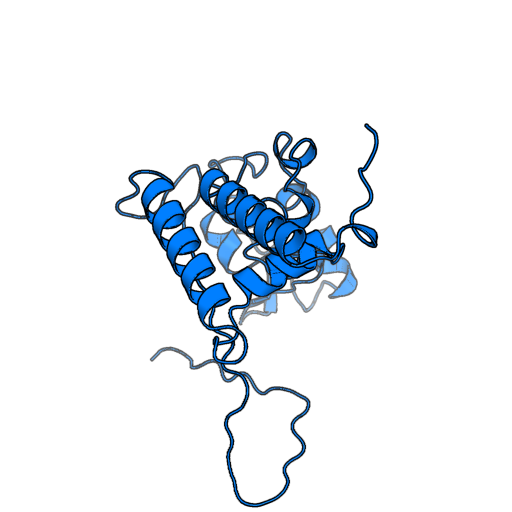1 1.00 95.25 162 TYR A N 1
ATOM 1188 C CA . TYR A 1 162 ? 2.133 -0.347 -1.447 1.00 95.25 162 TYR A CA 1
ATOM 1189 C C . TYR A 1 162 ? 3.629 -0.471 -1.763 1.00 95.25 162 TYR A C 1
ATOM 1191 O O . TYR A 1 162 ? 4.428 0.346 -1.300 1.00 95.25 162 TYR A O 1
ATOM 1199 N N . VAL A 1 163 ? 4.009 -1.474 -2.561 1.00 95.38 163 VAL A N 1
ATOM 1200 C CA . VAL A 1 163 ? 5.417 -1.816 -2.831 1.00 95.38 163 VAL A CA 1
ATOM 1201 C C . VAL A 1 163 ? 6.247 -0.641 -3.369 1.00 95.38 163 VAL A C 1
ATOM 1203 O O . VAL A 1 163 ? 7.323 -0.407 -2.817 1.00 95.38 163 VAL A O 1
ATOM 1206 N N . PRO A 1 164 ? 5.776 0.173 -4.338 1.00 95.38 164 PRO A N 1
ATOM 1207 C CA . PRO A 1 164 ? 6.534 1.329 -4.813 1.00 95.38 164 PRO A CA 1
ATOM 1208 C C . PRO A 1 164 ? 6.917 2.317 -3.706 1.00 95.38 164 PRO A C 1
ATOM 1210 O O . PRO A 1 164 ? 7.993 2.904 -3.757 1.00 95.38 164 PRO A O 1
ATOM 1213 N N . HIS A 1 165 ? 6.096 2.454 -2.657 1.00 96.81 165 HIS A N 1
ATOM 1214 C CA . HIS A 1 165 ? 6.364 3.366 -1.539 1.00 96.81 165 HIS A CA 1
ATOM 1215 C C . HIS A 1 165 ? 7.567 2.945 -0.678 1.00 96.81 165 HIS A C 1
ATOM 1217 O O . HIS A 1 165 ? 7.966 3.701 0.206 1.00 96.81 165 HIS A O 1
ATOM 1223 N N . ARG A 1 166 ? 8.119 1.745 -0.894 1.00 96.56 166 ARG A N 1
ATOM 1224 C CA . ARG A 1 166 ? 9.277 1.188 -0.175 1.00 96.56 166 ARG A CA 1
ATOM 1225 C C . ARG A 1 166 ? 10.613 1.481 -0.860 1.00 96.56 166 ARG A C 1
ATOM 1227 O O . ARG A 1 166 ? 11.665 1.199 -0.292 1.00 96.56 166 ARG A O 1
ATOM 1234 N N . PHE A 1 167 ? 10.586 1.982 -2.091 1.00 96.50 167 PHE A N 1
ATOM 1235 C CA . PHE A 1 167 ? 11.794 2.142 -2.886 1.00 96.50 167 PHE A CA 1
ATOM 1236 C C . PHE A 1 167 ? 12.672 3.293 -2.376 1.00 96.50 167 PHE A C 1
ATOM 1238 O O . PHE A 1 167 ? 12.200 4.424 -2.265 1.00 96.50 167 PHE A O 1
ATOM 1245 N N . ASP A 1 168 ? 13.945 3.013 -2.095 1.00 95.38 168 ASP A N 1
ATOM 1246 C CA . ASP A 1 168 ? 14.937 3.974 -1.576 1.00 95.38 168 ASP A CA 1
ATOM 1247 C C . ASP A 1 168 ? 15.921 4.494 -2.633 1.00 95.38 168 ASP A C 1
ATOM 1249 O O . ASP A 1 168 ? 16.908 5.145 -2.295 1.00 95.38 168 ASP A O 1
ATOM 1253 N N . GLY A 1 169 ? 15.665 4.222 -3.915 1.00 94.38 169 GLY A N 1
ATOM 1254 C CA . GLY A 1 169 ? 16.597 4.527 -5.004 1.00 94.38 169 GLY A CA 1
ATOM 1255 C C . GLY A 1 169 ? 17.465 3.336 -5.411 1.00 94.38 169 GLY A C 1
ATOM 1256 O O . GLY A 1 169 ? 18.045 3.356 -6.495 1.00 94.38 169 GLY A O 1
ATOM 1257 N N . VAL A 1 170 ? 17.528 2.287 -4.585 1.00 93.25 170 VAL A N 1
ATOM 1258 C CA . VAL A 1 170 ? 18.373 1.105 -4.803 1.00 93.25 170 VAL A CA 1
ATOM 1259 C C . VAL A 1 170 ? 17.567 -0.189 -4.726 1.00 93.25 170 VAL A C 1
ATOM 1261 O O . VAL A 1 170 ? 17.711 -1.058 -5.581 1.00 93.25 170 VAL A O 1
ATOM 1264 N N . ASN A 1 171 ? 16.735 -0.350 -3.701 1.00 94.12 171 ASN A N 1
ATOM 1265 C CA . ASN A 1 171 ? 16.023 -1.587 -3.405 1.00 94.12 171 ASN A CA 1
ATOM 1266 C C . ASN A 1 171 ? 14.668 -1.311 -2.725 1.00 94.12 171 ASN A C 1
ATOM 1268 O O . ASN A 1 171 ? 14.299 -0.171 -2.446 1.00 94.12 171 ASN A O 1
ATOM 1272 N N . PHE A 1 172 ? 13.913 -2.379 -2.460 1.00 95.69 172 PHE A N 1
ATOM 1273 C CA . PHE A 1 172 ? 12.588 -2.310 -1.841 1.00 95.69 172 PHE A CA 1
ATOM 1274 C C . PHE A 1 172 ? 12.587 -2.740 -0.372 1.00 95.69 172 PHE A C 1
ATOM 1276 O O . PHE A 1 172 ? 11.534 -2.753 0.247 1.00 95.69 172 PHE A O 1
ATOM 1283 N N . GLN A 1 173 ? 13.721 -3.081 0.243 1.00 96.00 173 GLN A N 1
ATOM 1284 C CA . GLN A 1 173 ? 13.811 -3.675 1.590 1.00 96.00 173 GLN A CA 1
ATOM 1285 C C . GLN A 1 173 ? 13.566 -2.678 2.741 1.00 96.00 173 GLN A C 1
ATOM 1287 O O . GLN A 1 173 ? 13.929 -2.935 3.890 1.00 96.00 173 GLN A O 1
ATOM 1292 N N . ASN A 1 174 ? 12.882 -1.571 2.460 1.00 96.62 174 ASN A N 1
ATOM 1293 C CA . ASN A 1 174 ? 12.473 -0.567 3.431 1.00 96.62 174 ASN A CA 1
ATOM 1294 C C . ASN A 1 174 ? 10.975 -0.690 3.742 1.00 96.62 174 ASN A C 1
ATOM 1296 O O . ASN A 1 174 ? 10.202 -1.171 2.908 1.00 96.62 174 ASN A O 1
ATOM 1300 N N . PRO A 1 175 ? 10.527 -0.253 4.930 1.00 97.00 175 PRO A N 1
ATOM 1301 C CA . PRO A 1 175 ? 9.110 -0.025 5.174 1.00 97.00 175 PRO A CA 1
ATOM 1302 C C . PRO A 1 175 ? 8.527 0.973 4.166 1.00 97.00 175 PRO A C 1
ATOM 1304 O O . PRO A 1 175 ? 9.235 1.832 3.645 1.00 97.00 175 PRO A O 1
ATOM 1307 N N . SER A 1 176 ? 7.216 0.897 3.935 1.00 97.00 176 SER A N 1
ATOM 1308 C CA . SER A 1 176 ? 6.505 1.921 3.162 1.00 97.00 176 SER A CA 1
ATOM 1309 C C . SER A 1 176 ? 6.728 3.311 3.769 1.00 97.00 176 SER A C 1
ATOM 1311 O O . SER A 1 176 ? 6.705 3.462 4.993 1.00 97.00 176 SER A O 1
ATOM 1313 N N . LEU A 1 177 ? 6.828 4.343 2.926 1.00 96.94 177 LEU A N 1
ATOM 1314 C CA . LEU A 1 177 ? 6.790 5.753 3.338 1.00 96.94 177 LEU A CA 1
ATOM 1315 C C . LEU A 1 177 ? 5.596 6.070 4.273 1.00 96.94 177 LEU A C 1
ATOM 1317 O O . LEU A 1 177 ? 5.679 6.937 5.141 1.00 96.94 177 LEU A O 1
ATOM 1321 N N . TYR A 1 178 ? 4.501 5.312 4.147 1.00 97.88 178 TYR A N 1
ATOM 1322 C CA . TYR A 1 178 ? 3.284 5.430 4.955 1.00 97.88 178 TYR A CA 1
ATOM 1323 C C . TYR A 1 178 ? 3.177 4.380 6.069 1.00 97.88 178 TYR A C 1
ATOM 1325 O O . TYR A 1 178 ? 2.088 4.141 6.591 1.00 97.88 178 TYR A O 1
ATOM 1333 N N . CYS A 1 179 ? 4.281 3.734 6.455 1.00 98.00 179 CYS A N 1
ATOM 1334 C CA . CYS A 1 179 ? 4.270 2.655 7.444 1.00 98.00 179 CYS A CA 1
ATOM 1335 C C . CYS A 1 179 ? 3.618 3.083 8.768 1.00 98.00 179 CYS A C 1
ATOM 1337 O O . CYS A 1 179 ? 2.803 2.339 9.305 1.00 98.00 179 CYS A O 1
ATOM 1339 N N . GLN A 1 180 ? 3.915 4.286 9.275 1.00 98.12 180 GLN A N 1
ATOM 1340 C CA . GLN A 1 180 ? 3.297 4.807 10.503 1.00 98.12 180 GLN A CA 1
ATOM 1341 C C . GLN A 1 180 ? 1.775 4.954 10.360 1.00 98.12 180 GLN A C 1
ATOM 1343 O O . GLN A 1 180 ? 1.027 4.533 11.242 1.00 98.12 180 GLN A O 1
ATOM 1348 N N . THR A 1 181 ? 1.320 5.510 9.237 1.00 98.31 181 THR A N 1
ATOM 1349 C CA . THR A 1 181 ? -0.102 5.686 8.921 1.00 98.31 181 THR A CA 1
ATOM 1350 C C . THR A 1 181 ? -0.830 4.347 8.854 1.00 98.31 181 THR A C 1
ATOM 1352 O O . THR A 1 181 ? -1.853 4.165 9.512 1.00 98.31 181 THR A O 1
ATOM 1355 N N . LEU A 1 182 ? -0.286 3.389 8.099 1.00 97.56 182 LEU A N 1
ATOM 1356 C CA . LEU A 1 182 ? -0.885 2.065 7.930 1.00 97.56 182 LEU A CA 1
ATOM 1357 C C . LEU A 1 182 ? -0.877 1.261 9.232 1.00 97.56 182 LEU A C 1
ATOM 1359 O O . LEU A 1 182 ? -1.845 0.567 9.524 1.00 97.56 182 LEU A O 1
ATOM 1363 N N . PHE A 1 183 ? 0.180 1.382 10.035 1.00 98.12 183 PHE A N 1
ATOM 1364 C CA . PHE A 1 183 ? 0.258 0.753 11.349 1.00 98.12 183 PHE A CA 1
ATOM 1365 C C . PHE A 1 183 ? -0.816 1.296 12.298 1.00 98.12 183 PHE A C 1
ATOM 1367 O O . PHE A 1 183 ? -1.536 0.517 12.921 1.00 98.12 183 PHE A O 1
ATOM 1374 N N . ALA A 1 184 ? -0.964 2.622 12.386 1.00 98.50 184 ALA A N 1
ATOM 1375 C CA . ALA A 1 184 ? -1.974 3.248 13.234 1.00 98.50 184 ALA A CA 1
ATOM 1376 C C . ALA A 1 184 ? -3.397 2.866 12.799 1.00 98.50 184 ALA A C 1
ATOM 1378 O O . ALA A 1 184 ? -4.213 2.476 13.635 1.00 98.50 184 ALA A O 1
ATOM 1379 N N . LEU A 1 185 ? -3.672 2.909 11.492 1.00 98.00 185 LEU A N 1
ATOM 1380 C CA . LEU A 1 185 ? -4.966 2.519 10.936 1.00 98.00 185 LEU A CA 1
ATOM 1381 C C . LEU A 1 185 ? -5.264 1.031 11.172 1.00 98.00 185 LEU A C 1
ATOM 1383 O O . LEU A 1 185 ? -6.364 0.692 11.603 1.00 98.00 185 LEU A O 1
ATOM 1387 N N . SER A 1 186 ? -4.283 0.149 10.953 1.00 97.00 186 SER A N 1
ATOM 1388 C CA . SER A 1 186 ? -4.415 -1.288 11.223 1.00 97.00 186 SER A CA 1
ATOM 1389 C C . SER A 1 186 ? -4.744 -1.555 12.688 1.00 97.00 186 SER A C 1
ATOM 1391 O O . SER A 1 186 ? -5.695 -2.279 12.979 1.00 97.00 186 SER A O 1
ATOM 1393 N N . ARG A 1 187 ? -4.018 -0.919 13.615 1.00 97.81 187 ARG A N 1
ATOM 1394 C CA . ARG A 1 187 ? -4.281 -1.053 15.052 1.00 97.81 187 ARG A CA 1
ATOM 1395 C C . ARG A 1 187 ? -5.661 -0.546 15.437 1.00 97.81 187 ARG A C 1
ATOM 1397 O O . ARG A 1 187 ? -6.319 -1.171 16.263 1.00 97.81 187 ARG A O 1
ATOM 1404 N N . ARG A 1 188 ? -6.105 0.568 14.847 1.00 97.88 188 ARG A N 1
ATOM 1405 C CA . ARG A 1 188 ? -7.447 1.098 15.092 1.00 97.88 188 ARG A CA 1
ATOM 1406 C C . ARG A 1 188 ? -8.516 0.113 14.624 1.00 97.88 188 ARG A C 1
ATOM 1408 O O . ARG A 1 188 ? -9.407 -0.200 15.403 1.00 97.88 188 ARG A O 1
ATOM 1415 N N . ALA A 1 189 ? -8.369 -0.446 13.422 1.00 95.69 189 ALA A N 1
ATOM 1416 C CA . ALA A 1 189 ? -9.278 -1.463 12.899 1.00 95.69 189 ALA A CA 1
ATOM 1417 C C . ALA A 1 189 ? -9.313 -2.728 13.771 1.00 95.69 189 ALA A C 1
ATOM 1419 O O . ALA A 1 189 ? -10.390 -3.246 14.064 1.00 95.69 189 ALA A O 1
ATOM 1420 N N . LYS A 1 190 ? -8.148 -3.191 14.241 1.00 95.44 190 LYS A N 1
ATOM 1421 C CA . LYS A 1 190 ? -8.047 -4.313 15.179 1.00 95.44 190 LYS A CA 1
ATOM 1422 C C . LYS A 1 190 ? -8.782 -4.034 16.487 1.00 95.44 190 LYS A C 1
ATOM 1424 O O . LYS A 1 190 ? -9.538 -4.884 16.942 1.00 95.44 190 LYS A O 1
ATOM 1429 N N . GLN A 1 191 ? -8.583 -2.854 17.073 1.00 95.38 191 GLN A N 1
ATOM 1430 C CA . GLN A 1 191 ? -9.261 -2.475 18.312 1.00 95.38 191 GLN A CA 1
ATOM 1431 C C . GLN A 1 191 ? -10.779 -2.438 18.118 1.00 95.38 191 GLN A C 1
ATOM 1433 O O . GLN A 1 191 ? -11.500 -3.036 18.902 1.00 95.38 191 GLN A O 1
ATOM 1438 N N . THR A 1 192 ? -11.260 -1.828 17.032 1.00 94.50 192 THR A N 1
ATOM 1439 C CA . THR A 1 192 ? -12.693 -1.795 16.711 1.00 94.50 192 THR A CA 1
ATOM 1440 C C . THR A 1 192 ? -13.287 -3.195 16.558 1.00 94.50 192 THR A C 1
ATOM 1442 O O . THR A 1 192 ? -14.388 -3.447 17.038 1.00 94.50 192 THR A O 1
ATOM 1445 N N . LEU A 1 193 ? -12.559 -4.124 15.931 1.00 91.88 193 LEU A N 1
ATOM 1446 C CA . LEU A 1 193 ? -12.965 -5.527 15.869 1.00 91.88 193 LEU A CA 1
ATOM 1447 C C . LEU A 1 193 ? -13.050 -6.156 17.263 1.00 91.88 193 LEU A C 1
ATOM 1449 O O . LEU A 1 193 ? -14.040 -6.809 17.573 1.00 91.88 193 LEU A O 1
ATOM 1453 N N . MET A 1 194 ? -12.036 -5.956 18.105 1.00 90.56 194 MET A N 1
ATOM 1454 C CA . MET A 1 194 ? -12.020 -6.496 19.467 1.00 90.56 194 MET A CA 1
ATOM 1455 C C . MET A 1 194 ? -13.159 -5.939 20.327 1.00 90.56 194 MET A C 1
ATOM 1457 O O . MET A 1 194 ? -13.760 -6.697 21.080 1.00 90.56 194 MET A O 1
ATOM 1461 N N . ASP A 1 195 ? -13.488 -4.655 20.179 1.00 90.81 195 ASP A N 1
ATOM 1462 C CA . ASP A 1 195 ? -14.574 -3.999 20.915 1.00 90.81 195 ASP A CA 1
ATOM 1463 C C . ASP A 1 195 ? -15.963 -4.501 20.473 1.00 90.81 195 ASP A C 1
ATOM 1465 O O . ASP A 1 195 ? -16.904 -4.512 21.265 1.00 90.81 195 ASP A O 1
ATOM 1469 N N . ALA A 1 196 ? -16.099 -4.923 19.210 1.00 87.00 196 ALA A N 1
ATOM 1470 C CA . ALA A 1 196 ? -17.355 -5.413 18.641 1.00 87.00 196 ALA A CA 1
ATOM 1471 C C . ALA A 1 196 ? -17.591 -6.920 18.859 1.00 87.00 196 ALA A C 1
ATOM 1473 O O . ALA A 1 196 ? -18.728 -7.389 18.760 1.00 87.00 196 ALA A O 1
ATOM 1474 N N . LEU A 1 197 ? -16.537 -7.699 19.118 1.00 82.19 197 LEU A N 1
ATOM 1475 C CA . LEU A 1 197 ? -16.639 -9.146 19.295 1.00 82.19 197 LEU A CA 1
ATOM 1476 C C . LEU A 1 197 ? -17.050 -9.514 20.730 1.00 82.19 197 LEU A C 1
ATOM 1478 O O . LEU A 1 197 ? -16.552 -8.931 21.693 1.00 82.19 197 LEU A O 1
ATOM 1482 N N . PRO A 1 198 ? -17.913 -10.531 20.917 1.00 79.88 198 PRO A N 1
ATOM 1483 C CA . PRO A 1 198 ? -18.223 -11.020 22.252 1.00 79.88 198 PRO A CA 1
ATOM 1484 C C . PRO A 1 198 ? -16.958 -11.617 22.901 1.00 79.88 198 PRO A C 1
ATOM 1486 O O . PRO A 1 198 ? -16.202 -12.312 22.213 1.00 79.88 198 PRO A O 1
ATOM 1489 N N . PRO A 1 199 ? -16.746 -11.450 24.225 1.00 75.31 199 PRO A N 1
ATOM 1490 C CA . PRO A 1 199 ? -15.539 -11.929 24.909 1.00 75.31 199 PRO A CA 1
ATOM 1491 C C . PRO A 1 199 ? -15.236 -13.417 24.689 1.00 75.31 199 PRO A C 1
ATOM 1493 O O . PRO A 1 199 ? -14.080 -13.818 24.631 1.00 75.31 199 PRO A O 1
ATOM 1496 N N . SER A 1 200 ? -16.269 -14.241 24.489 1.00 75.75 200 SER A N 1
ATOM 1497 C CA . SER A 1 200 ? -16.148 -15.679 24.216 1.00 75.75 200 SER A CA 1
ATOM 1498 C C . SER A 1 200 ? -15.449 -16.023 22.895 1.00 75.75 200 SER A C 1
ATOM 1500 O O . SER A 1 200 ? -15.062 -17.173 22.693 1.00 75.75 200 SER A O 1
ATOM 1502 N N . MET A 1 201 ? -15.335 -15.066 21.971 1.00 72.75 201 MET A N 1
ATOM 1503 C CA . MET A 1 201 ? -14.714 -15.251 20.657 1.00 72.75 201 MET A CA 1
ATOM 1504 C C . MET A 1 201 ? -13.260 -14.751 20.617 1.00 72.75 201 MET A C 1
ATOM 1506 O O . MET A 1 201 ? -12.522 -15.082 19.690 1.00 72.75 201 MET A O 1
ATOM 1510 N N . ILE A 1 202 ? -12.825 -14.000 21.633 1.00 70.62 202 ILE A N 1
ATOM 1511 C CA . ILE A 1 202 ? -11.464 -13.475 21.743 1.00 70.62 202 ILE A CA 1
ATOM 1512 C C . ILE A 1 202 ? -10.599 -14.548 22.413 1.00 70.62 202 ILE A C 1
ATOM 1514 O O . ILE A 1 202 ? -10.692 -14.780 23.615 1.00 70.62 202 ILE A O 1
ATOM 1518 N N . ARG A 1 203 ? -9.761 -15.235 21.631 1.00 65.62 203 ARG A N 1
ATOM 1519 C CA . ARG A 1 203 ? -8.715 -16.113 22.175 1.00 65.62 203 ARG A CA 1
ATOM 1520 C C . ARG A 1 203 ? -7.437 -15.302 22.318 1.00 65.62 203 ARG A C 1
ATOM 1522 O O . ARG A 1 203 ? -6.919 -14.810 21.319 1.00 65.62 203 ARG A O 1
ATOM 1529 N N . GLU A 1 204 ? -6.929 -15.172 23.537 1.00 56.62 204 GLU A N 1
ATOM 1530 C CA . GLU A 1 204 ? -5.585 -14.642 23.750 1.00 56.62 204 GLU A CA 1
ATOM 1531 C C . GLU A 1 204 ? -4.580 -15.604 23.111 1.00 56.62 204 GLU A C 1
ATOM 1533 O O . GLU A 1 204 ? -4.486 -16.774 23.485 1.00 56.62 204 GLU A O 1
ATOM 1538 N N . THR A 1 205 ? -3.847 -15.133 22.106 1.00 51.41 205 THR A N 1
ATOM 1539 C CA . THR A 1 205 ? -2.702 -15.867 21.576 1.00 51.41 205 THR A CA 1
ATOM 1540 C C . THR A 1 205 ? -1.593 -15.780 22.617 1.00 51.41 205 THR A C 1
ATOM 1542 O O . THR A 1 205 ? -0.928 -14.754 22.737 1.00 51.41 205 THR A O 1
ATOM 1545 N N . SER A 1 206 ? -1.432 -16.839 23.411 1.00 36.56 206 SER A N 1
ATOM 1546 C CA . SER A 1 206 ? -0.291 -16.993 24.310 1.00 36.56 206 SER A CA 1
ATOM 1547 C C . SER A 1 206 ? 0.995 -16.976 23.477 1.00 36.56 206 SER A C 1
ATOM 1549 O O . SER A 1 206 ? 1.155 -17.808 22.583 1.00 36.56 206 SER A O 1
ATOM 1551 N N . THR A 1 207 ? 1.851 -15.984 23.727 1.00 36.91 207 THR A N 1
ATOM 1552 C CA . THR A 1 207 ? 3.231 -15.896 23.215 1.00 36.91 207 THR A CA 1
ATOM 1553 C C . THR A 1 207 ? 4.089 -17.063 23.661 1.00 36.91 207 THR A C 1
ATOM 1555 O O . THR A 1 207 ? 3.934 -17.471 24.835 1.00 36.91 207 THR A O 1
#

Sequence (207 aa):
MGPSVLFVAKDCPVTGDKLSLVVISHGFLLPLGNVAHPPEGWTGPEPYTRFLLSAFDRWIELDGAAPRIRLFETLIRGHLGQKAHLDALGGDLGALCVVETNGAIGISDVIRFCGGTVAKDGITVYDTPFSEHASSLGVDLVQDPAPACKRCSEFAACGGGYVPHRFDGVNFQNPSLYCQTLFALSRRAKQTLMDALPPSMIRETST

pLDDT: mean 84.45, std 20.02, range [24.89, 98.5]

Secondary structure (DSSP, 8-state):
-PPPP----S-----SS--------B-PPPPS--SSSPPTT---SHHHHHHHHHHHHHHHHHGGGSPPBHHHHHHHHHHTTPPP--GGGT--GGG--EE-TTSEEES-TTGGGG-TTTTS--EETTTS-GGGHHHHTTTHHHHS--TTGGG-TTHHHHTTS-GGGG--SS-S-S--TTHHHHHHHHHHHHHHHHHHS-GGG------

Foldseek 3Di:
DDDDDDDDDDDDDDDDDDPPVPDPADEDDDDDAAQAGGDPPDPAQVVVLVVLLVVLVVQVVCPPNHHHHLLLVLLLVLLVQDARCDLQQLHDLLPDWDADPVQFTASDPSLLVLDDLNVDRPDGPVGDDNNCRCVSSVVCQQSPEAPVLVPDPSCSRRVLGNSSQQRNSPGNNGRGSNNVSSSSSSVSSVVVVVVPDDPVPDDPPDD

Radius of gyration: 19.3 Å; chains: 1; bounding box: 55×37×5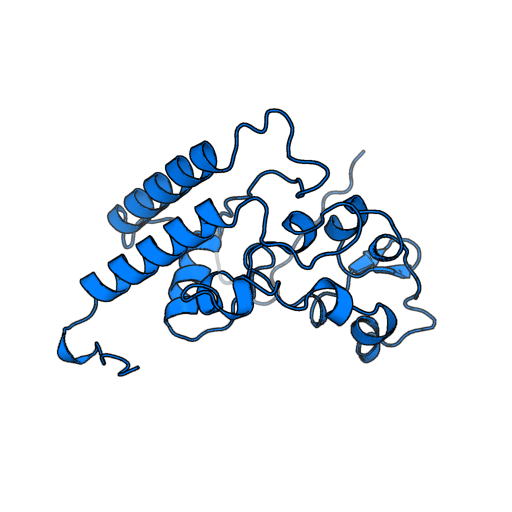3 Å